Protein AF-A0A7V3C5S3-F1 (afdb_monomer_lite)

Secondary structure (DSSP, 8-state):
-HHHHHHHHHHHHHHHHHTTTSS-SSS--TTSSHHHHHHHHHHHHHHHHHHHHHHHHHHHHHHHHHHHHHHHHHHHHHHHHHHHHHHHHHHHHHHHHHHHHHHHHHHHHHHHHHHHHHHHHHHHHHHHHHHHHHHHHHHHHHHHHHHHHHHHHHHHHHHHHHHHHHHHH--HHHHHHHHHHHHHHHHHH--

Structure (mmCIF, N/CA/C/O backbone):
data_AF-A0A7V3C5S3-F1
#
_entry.id   AF-A0A7V3C5S3-F1
#
loop_
_atom_site.group_PDB
_atom_site.id
_atom_site.type_symbol
_atom_site.label_atom_id
_atom_site.label_alt_id
_atom_site.label_comp_id
_atom_site.label_asym_id
_atom_site.label_entity_id
_atom_site.label_seq_id
_atom_site.pdbx_PDB_ins_code
_atom_site.Cartn_x
_atom_site.Cartn_y
_atom_site.Cartn_z
_atom_site.occupancy
_atom_site.B_iso_or_equiv
_atom_site.auth_seq_id
_atom_site.auth_comp_id
_atom_site.auth_asym_id
_atom_site.auth_atom_id
_atom_site.pdbx_PDB_model_num
ATOM 1 N N . MET A 1 1 ? 48.463 -3.642 -44.116 1.00 45.19 1 MET A N 1
ATOM 2 C CA . MET A 1 1 ? 49.645 -3.862 -44.994 1.00 45.19 1 MET A CA 1
ATOM 3 C C . MET A 1 1 ? 49.715 -2.969 -46.246 1.00 45.19 1 MET A C 1
ATOM 5 O O . MET A 1 1 ? 50.773 -2.917 -46.854 1.00 45.19 1 MET A O 1
ATOM 9 N N . SER A 1 2 ? 48.671 -2.204 -46.611 1.00 53.38 2 SER A N 1
ATOM 10 C CA . SER A 1 2 ? 48.662 -1.343 -47.818 1.00 53.38 2 SER A CA 1
ATOM 11 C C . SER A 1 2 ? 49.633 -0.150 -47.787 1.00 53.38 2 SER A C 1
ATOM 13 O O . SER A 1 2 ? 50.055 0.318 -48.838 1.00 53.38 2 SER A O 1
ATOM 15 N N . GLY A 1 3 ? 50.001 0.344 -46.598 1.00 48.78 3 GLY A N 1
ATOM 16 C CA . GLY A 1 3 ? 50.837 1.543 -46.462 1.00 48.78 3 GLY A CA 1
ATOM 17 C C . GLY A 1 3 ? 52.320 1.330 -46.775 1.00 48.78 3 GLY A C 1
ATOM 18 O O . GLY A 1 3 ? 52.982 2.267 -47.201 1.00 48.78 3 GLY A O 1
ATOM 19 N N . ARG A 1 4 ? 52.849 0.107 -46.611 1.00 55.59 4 ARG A N 1
ATOM 20 C CA . ARG A 1 4 ? 54.273 -0.178 -46.871 1.00 55.59 4 ARG A CA 1
ATOM 21 C C . ARG A 1 4 ? 54.566 -0.299 -48.365 1.00 55.59 4 ARG A C 1
ATOM 23 O O . ARG A 1 4 ? 55.574 0.211 -48.820 1.00 55.59 4 ARG A O 1
ATOM 30 N N . VAL A 1 5 ? 53.646 -0.896 -49.127 1.00 57.19 5 VAL A N 1
ATOM 31 C CA . VAL A 1 5 ? 53.771 -1.039 -50.588 1.00 57.19 5 VAL A CA 1
ATOM 32 C C . VAL A 1 5 ? 53.529 0.298 -51.290 1.00 57.19 5 VAL A C 1
ATOM 34 O O . VAL A 1 5 ? 54.250 0.634 -52.219 1.00 57.19 5 VAL A O 1
ATOM 37 N N . ALA A 1 6 ? 52.577 1.102 -50.798 1.00 56.78 6 ALA A N 1
ATOM 38 C CA . ALA A 1 6 ? 52.359 2.458 -51.297 1.00 56.78 6 ALA A CA 1
ATOM 39 C C . ALA A 1 6 ? 53.556 3.373 -51.003 1.00 56.78 6 ALA A C 1
ATOM 41 O O . ALA A 1 6 ? 53.993 4.084 -51.896 1.00 56.78 6 ALA A O 1
ATOM 42 N N . ARG A 1 7 ? 54.138 3.311 -49.794 1.00 57.31 7 ARG A N 1
ATOM 43 C CA . ARG A 1 7 ? 55.362 4.059 -49.462 1.00 57.31 7 ARG A CA 1
ATOM 44 C C . ARG A 1 7 ? 56.579 3.577 -50.251 1.00 57.31 7 ARG A C 1
ATOM 46 O O . ARG A 1 7 ? 57.338 4.429 -50.676 1.00 57.31 7 ARG A O 1
ATOM 53 N N . ALA A 1 8 ? 56.715 2.272 -50.504 1.00 57.94 8 ALA A N 1
ATOM 54 C CA . ALA A 1 8 ? 57.795 1.707 -51.320 1.00 57.94 8 ALA A CA 1
ATOM 55 C C . ALA A 1 8 ? 57.686 2.088 -52.810 1.00 57.94 8 ALA A C 1
ATOM 57 O O . ALA A 1 8 ? 58.694 2.347 -53.460 1.00 57.94 8 ALA A O 1
ATOM 58 N N . LEU A 1 9 ? 56.463 2.163 -53.349 1.00 58.16 9 LEU A N 1
ATOM 59 C CA . LEU A 1 9 ? 56.211 2.628 -54.717 1.00 58.16 9 LEU A CA 1
ATOM 60 C C . LEU A 1 9 ? 56.374 4.143 -54.845 1.00 58.16 9 LEU A C 1
ATOM 62 O O . LEU A 1 9 ? 56.934 4.596 -55.834 1.00 58.16 9 LEU A O 1
ATOM 66 N N . LEU A 1 10 ? 55.950 4.921 -53.842 1.00 58.22 10 LEU A N 1
ATOM 67 C CA . LEU A 1 10 ? 56.169 6.369 -53.821 1.00 58.22 10 LEU A CA 1
ATOM 68 C C . LEU A 1 10 ? 57.659 6.699 -53.673 1.00 58.22 10 LEU A C 1
ATOM 70 O O . LEU A 1 10 ? 58.140 7.595 -54.350 1.00 58.22 10 LEU A O 1
ATOM 74 N N . SER A 1 11 ? 58.394 5.945 -52.844 1.00 59.09 11 SER A N 1
ATOM 75 C CA . SER A 1 11 ? 59.844 6.092 -52.697 1.00 59.09 11 SER A CA 1
ATOM 76 C C . SER A 1 11 ? 60.610 5.614 -53.930 1.00 59.09 11 SER A C 1
ATOM 78 O O . SER A 1 11 ? 61.630 6.198 -54.269 1.00 59.09 11 SER A O 1
ATOM 80 N N . GLY A 1 12 ? 60.124 4.577 -54.622 1.00 59.59 12 GLY A N 1
ATOM 81 C CA . GLY A 1 12 ? 60.680 4.138 -55.905 1.00 59.59 12 GLY A CA 1
ATOM 82 C C . GLY A 1 12 ? 60.435 5.159 -57.017 1.00 59.59 12 GLY A C 1
ATOM 83 O O . GLY A 1 12 ? 61.333 5.437 -57.804 1.00 59.59 12 GLY A O 1
ATOM 84 N N . LEU A 1 13 ? 59.252 5.780 -57.029 1.00 60.53 13 LEU A N 1
ATOM 85 C CA . LEU A 1 13 ? 58.880 6.852 -57.951 1.00 60.53 13 LEU A CA 1
ATOM 86 C C . LEU A 1 13 ? 59.713 8.125 -57.723 1.00 60.53 13 LEU A C 1
ATOM 88 O O . LEU A 1 13 ? 60.167 8.733 -58.689 1.00 60.53 13 LEU A O 1
ATOM 92 N N . THR A 1 14 ? 59.966 8.509 -56.466 1.00 58.28 14 THR A N 1
ATOM 93 C CA . THR A 1 14 ? 60.805 9.674 -56.138 1.00 58.28 14 THR A CA 1
ATOM 94 C C . THR A 1 14 ? 62.296 9.422 -56.364 1.00 58.28 14 THR A C 1
ATOM 96 O O . THR A 1 14 ? 62.979 10.329 -56.835 1.00 58.28 14 THR A O 1
ATOM 99 N N . LEU A 1 15 ? 62.811 8.208 -56.120 1.00 55.91 15 LEU A N 1
ATOM 100 C CA . LEU A 1 15 ? 64.196 7.861 -56.475 1.00 55.91 15 LEU A CA 1
ATOM 101 C C . LEU A 1 15 ? 64.420 7.876 -57.994 1.00 55.91 15 LEU A C 1
ATOM 103 O O . LEU A 1 15 ? 65.464 8.330 -58.453 1.00 55.91 15 LEU A O 1
ATOM 107 N N . PHE A 1 16 ? 63.437 7.427 -58.778 1.00 54.28 16 PHE A N 1
ATOM 108 C CA . PHE A 1 16 ? 63.556 7.380 -60.236 1.00 54.28 16 PHE A CA 1
ATOM 109 C C . PHE A 1 16 ? 63.439 8.770 -60.889 1.00 54.28 16 PHE A C 1
ATOM 111 O O . PHE A 1 16 ? 64.110 9.041 -61.880 1.00 54.28 16 PHE A O 1
ATOM 118 N N . PHE A 1 17 ? 62.651 9.682 -60.304 1.00 53.16 17 PHE A N 1
ATOM 119 C CA . PHE A 1 17 ? 62.572 11.081 -60.750 1.00 53.16 17 PHE A CA 1
ATOM 120 C C . PHE A 1 17 ? 63.821 11.897 -60.351 1.00 53.16 17 PHE A C 1
ATOM 122 O O . PHE A 1 17 ? 64.236 12.787 -61.087 1.00 53.16 17 PHE A O 1
ATOM 1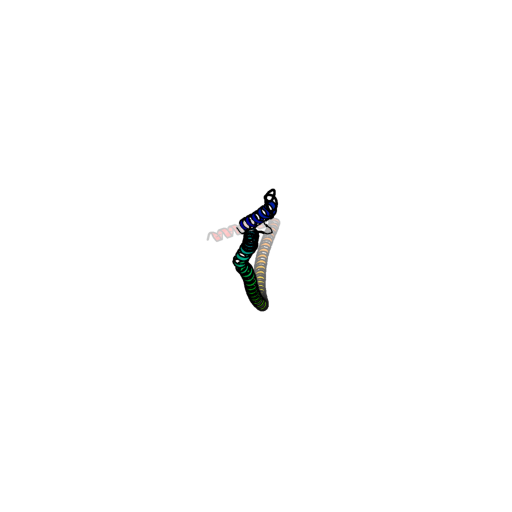29 N N . SER A 1 18 ? 64.462 11.563 -59.221 1.00 49.84 18 SER A N 1
ATOM 130 C CA . SER A 1 18 ? 65.701 12.199 -58.737 1.00 49.84 18 SER A CA 1
ATOM 131 C C . SER A 1 18 ? 66.975 11.722 -59.447 1.00 49.84 18 SER A C 1
ATOM 133 O O . SER A 1 18 ? 67.954 12.463 -59.467 1.00 49.84 18 SER A O 1
ATOM 135 N N . ALA A 1 19 ? 66.996 10.512 -60.013 1.00 47.19 19 ALA A N 1
ATOM 136 C CA . ALA A 1 19 ? 68.148 9.977 -60.751 1.00 47.19 19 ALA A CA 1
ATOM 137 C C . ALA A 1 19 ? 68.109 10.293 -62.266 1.00 47.19 19 ALA A C 1
ATOM 139 O O . ALA A 1 19 ? 68.946 9.813 -63.026 1.00 47.19 19 ALA A O 1
ATOM 140 N N . GLY A 1 20 ? 67.132 11.094 -62.707 1.00 55.94 20 GLY A N 1
ATOM 141 C CA . GLY A 1 20 ? 66.789 11.308 -64.113 1.00 55.94 20 GLY A CA 1
ATOM 142 C C . GLY A 1 20 ? 67.680 12.233 -64.957 1.00 55.94 20 GLY A C 1
ATOM 143 O O . GLY A 1 20 ? 67.520 12.171 -66.174 1.00 55.94 20 GLY A O 1
ATOM 144 N N . PRO A 1 21 ? 68.596 13.067 -64.414 1.00 52.34 21 PRO A N 1
ATOM 145 C CA . PRO A 1 21 ? 69.520 13.779 -65.304 1.00 52.34 21 PRO A CA 1
ATOM 146 C C . PRO A 1 21 ? 70.996 13.808 -64.863 1.00 52.34 21 PRO A C 1
ATOM 148 O O . PRO A 1 21 ? 71.703 14.732 -65.245 1.00 52.34 21 PRO A O 1
ATOM 151 N N . CYS A 1 22 ? 71.504 12.829 -64.102 1.00 44.28 22 CYS A N 1
ATOM 152 C CA . CYS A 1 22 ? 72.926 12.833 -63.688 1.00 44.28 22 CYS A CA 1
ATOM 153 C C . CYS A 1 22 ? 73.834 11.797 -64.378 1.00 44.28 22 CYS A C 1
ATOM 155 O O . CYS A 1 22 ? 75.013 11.727 -64.052 1.00 44.28 22 CYS A O 1
ATOM 157 N N . ALA A 1 23 ? 73.336 11.033 -65.355 1.00 48.78 23 ALA A N 1
ATOM 158 C CA . ALA A 1 23 ? 74.161 10.138 -66.184 1.00 48.78 23 ALA A CA 1
ATOM 159 C C . ALA A 1 23 ? 74.039 10.461 -67.685 1.00 48.78 23 ALA A C 1
ATOM 161 O O . ALA A 1 23 ? 73.960 9.571 -68.525 1.00 48.78 23 ALA A O 1
ATOM 162 N N . ALA A 1 24 ? 73.981 11.754 -68.007 1.00 48.03 24 ALA A N 1
ATOM 163 C CA . ALA A 1 24 ? 74.105 12.287 -69.363 1.00 48.03 24 ALA A CA 1
ATOM 164 C C . ALA A 1 24 ? 75.093 13.466 -69.358 1.00 48.03 24 ALA A C 1
ATOM 166 O O . ALA A 1 24 ? 74.808 14.552 -69.850 1.00 48.03 24 ALA A O 1
ATOM 167 N N . ALA A 1 25 ? 76.248 13.254 -68.730 1.00 43.66 25 ALA A N 1
ATOM 168 C CA . ALA A 1 25 ? 77.441 14.044 -68.971 1.00 43.66 25 ALA A CA 1
ATOM 169 C C . ALA A 1 25 ? 78.414 13.117 -69.710 1.00 43.66 25 ALA A C 1
ATOM 171 O O . ALA A 1 25 ? 78.810 12.092 -69.168 1.00 43.66 25 ALA A O 1
ATOM 172 N N . GLU A 1 26 ? 78.723 13.495 -70.951 1.00 38.47 26 GLU A N 1
ATOM 173 C CA . GLU A 1 26 ? 79.659 12.861 -71.893 1.00 38.47 26 GLU A CA 1
ATOM 174 C C . GLU A 1 26 ? 79.131 11.654 -72.696 1.00 38.47 26 GLU A C 1
ATOM 176 O O . GLU A 1 26 ? 79.210 10.500 -72.286 1.00 38.47 26 GLU A O 1
ATOM 181 N N . GLY A 1 27 ? 78.649 11.946 -73.915 1.00 39.28 27 GLY A N 1
ATOM 182 C CA . GLY A 1 27 ? 78.540 10.968 -75.004 1.00 39.28 27 GLY A CA 1
ATOM 183 C C . GLY A 1 27 ? 77.153 10.801 -75.629 1.00 39.28 27 GLY A C 1
ATOM 184 O O . GLY A 1 27 ? 76.552 9.745 -75.488 1.00 39.28 27 GLY A O 1
ATOM 185 N N . GLY A 1 28 ? 76.699 11.804 -76.391 1.00 39.53 28 GLY A N 1
ATOM 186 C CA . GLY A 1 28 ? 75.605 11.691 -77.365 1.00 39.53 28 GLY A CA 1
ATOM 187 C C . GLY A 1 28 ? 74.197 11.698 -76.769 1.00 39.53 28 GLY A C 1
ATOM 188 O O . GLY A 1 28 ? 73.842 10.844 -75.966 1.00 39.53 28 GLY A O 1
ATOM 189 N N . ASP A 1 29 ? 73.365 12.640 -77.209 1.00 46.31 29 ASP A N 1
ATOM 190 C CA . ASP A 1 29 ? 71.965 12.724 -76.805 1.00 46.31 29 ASP A CA 1
ATOM 191 C C . ASP A 1 29 ? 71.238 11.389 -77.075 1.00 46.31 29 ASP A C 1
ATOM 193 O O . ASP A 1 29 ? 70.984 11.050 -78.237 1.00 46.31 29 ASP A O 1
ATOM 197 N N . PRO A 1 30 ? 70.774 10.643 -76.051 1.00 53.91 30 PRO A N 1
ATOM 198 C CA . PRO A 1 30 ? 69.916 9.476 -76.267 1.00 53.91 30 PRO A CA 1
ATOM 199 C C . PRO A 1 30 ? 68.510 9.881 -76.758 1.00 53.91 30 PRO A C 1
ATOM 201 O O . PRO A 1 30 ? 67.601 9.057 -76.828 1.00 53.91 30 PRO A O 1
ATOM 204 N N . VAL A 1 31 ? 68.321 11.162 -77.093 1.00 52.44 31 VAL A N 1
ATOM 205 C CA . VAL A 1 31 ? 67.105 11.753 -77.654 1.00 52.44 31 VAL A CA 1
ATOM 206 C C . VAL A 1 31 ? 66.932 11.374 -79.131 1.00 52.44 31 VAL A C 1
ATOM 208 O O . VAL A 1 31 ? 65.805 11.364 -79.620 1.00 52.44 31 VAL A O 1
ATOM 211 N N . THR A 1 32 ? 68.013 11.012 -79.833 1.00 53.22 32 THR A N 1
ATOM 212 C CA . THR A 1 32 ? 67.987 10.735 -81.283 1.00 53.22 32 THR A CA 1
ATOM 213 C C . THR A 1 32 ? 68.213 9.263 -81.646 1.00 53.22 32 THR A C 1
ATOM 215 O O . THR A 1 32 ? 68.025 8.885 -82.802 1.00 53.22 32 THR A O 1
ATOM 218 N N . THR A 1 33 ? 68.567 8.403 -80.682 1.00 62.41 33 THR A N 1
ATOM 219 C CA . THR A 1 33 ? 68.827 6.976 -80.932 1.00 62.41 33 THR A CA 1
ATOM 220 C C . THR A 1 33 ? 67.571 6.109 -80.726 1.00 62.41 33 THR A C 1
ATOM 222 O O . THR A 1 33 ? 66.869 6.261 -79.720 1.00 62.41 33 THR A O 1
ATOM 225 N N . PRO A 1 34 ? 67.290 5.131 -81.616 1.00 67.56 34 PRO A N 1
ATOM 226 C CA . PRO A 1 34 ? 66.140 4.223 -81.486 1.00 67.56 34 PRO A CA 1
ATOM 227 C C . PRO A 1 34 ? 66.086 3.481 -80.140 1.00 67.56 34 PRO A C 1
ATOM 229 O O . PRO A 1 34 ? 65.010 3.201 -79.611 1.00 67.56 34 PRO A O 1
ATOM 232 N N . LEU A 1 35 ? 67.257 3.197 -79.560 1.00 70.75 35 LEU A N 1
ATOM 233 C CA . LEU A 1 35 ? 67.392 2.490 -78.289 1.00 70.75 35 LEU A CA 1
ATOM 234 C C . LEU A 1 35 ? 66.978 3.363 -77.086 1.00 70.75 35 LEU A C 1
ATOM 236 O O . LEU A 1 35 ? 66.337 2.863 -76.164 1.00 70.75 35 LEU A O 1
ATOM 240 N N . GLY A 1 36 ? 67.263 4.672 -77.111 1.00 74.44 36 GLY A N 1
ATOM 241 C CA . GLY A 1 36 ? 66.845 5.613 -76.062 1.00 74.44 36 GLY A CA 1
ATOM 242 C C . GLY A 1 36 ? 65.326 5.813 -76.012 1.00 74.44 36 GLY A C 1
ATOM 243 O O . GLY A 1 36 ? 64.728 5.850 -74.932 1.00 74.44 36 GLY A O 1
ATOM 244 N N . TRP A 1 37 ? 64.671 5.839 -77.177 1.00 72.81 37 TRP A N 1
ATOM 245 C CA . TRP A 1 37 ? 63.209 5.893 -77.268 1.00 72.81 37 TRP A CA 1
ATOM 246 C C . TRP A 1 37 ? 62.547 4.625 -76.703 1.00 72.81 37 TRP A C 1
ATOM 248 O O . TRP A 1 37 ? 61.569 4.722 -75.958 1.00 72.81 37 TRP A O 1
ATOM 258 N N . PHE A 1 38 ? 63.131 3.448 -76.961 1.00 80.06 38 PHE A N 1
ATOM 259 C CA . PHE A 1 38 ? 62.678 2.175 -76.393 1.00 80.06 38 PHE A CA 1
ATOM 260 C C . PHE A 1 38 ? 62.772 2.148 -74.861 1.00 80.06 38 PHE A C 1
ATOM 262 O O . PHE A 1 38 ? 61.792 1.812 -74.197 1.00 80.06 38 PHE A O 1
ATOM 269 N N . PHE A 1 39 ? 63.905 2.559 -74.279 1.00 79.06 39 PHE A N 1
ATOM 270 C CA . PHE A 1 39 ? 64.052 2.619 -72.820 1.00 79.06 39 PHE A CA 1
ATOM 271 C C . PHE A 1 39 ? 63.078 3.608 -72.171 1.00 79.06 39 PHE A C 1
ATOM 273 O O . PHE A 1 39 ? 62.531 3.314 -71.107 1.00 79.06 39 PHE A O 1
ATOM 280 N N . ARG A 1 40 ? 62.795 4.747 -72.817 1.00 78.62 40 ARG A N 1
ATOM 281 C CA . ARG A 1 40 ? 61.817 5.719 -72.307 1.00 78.62 40 ARG A CA 1
ATOM 282 C C . ARG A 1 40 ? 60.386 5.195 -72.374 1.00 78.62 40 ARG A C 1
ATOM 284 O O . ARG A 1 40 ? 59.636 5.362 -71.413 1.00 78.62 40 ARG A O 1
ATOM 291 N N . PHE A 1 41 ? 60.022 4.528 -73.467 1.00 83.06 41 PHE A N 1
ATOM 292 C CA . PHE A 1 41 ? 58.722 3.875 -73.595 1.00 83.06 41 PHE A C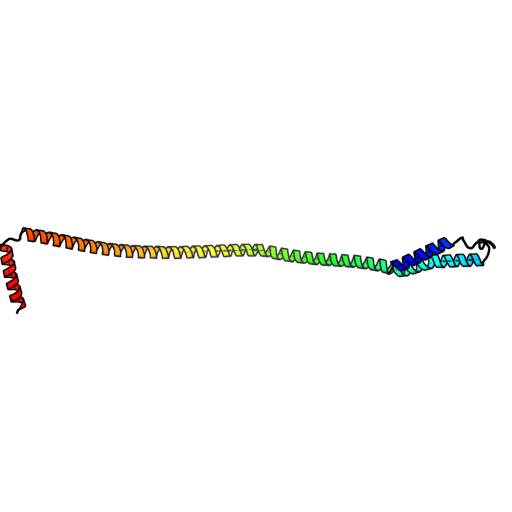A 1
ATOM 293 C C . PHE A 1 41 ? 58.561 2.759 -72.558 1.00 83.06 41 PHE A C 1
ATOM 295 O O . PHE A 1 41 ? 57.558 2.719 -71.849 1.00 83.06 41 PHE A O 1
ATOM 302 N N . LEU A 1 42 ? 59.577 1.909 -72.392 1.00 82.69 42 LEU A N 1
ATOM 303 C CA . LEU A 1 42 ? 59.577 0.846 -71.391 1.00 82.69 42 LEU A CA 1
ATOM 304 C C . LEU A 1 42 ? 59.445 1.409 -69.970 1.00 82.69 42 LEU A C 1
ATOM 306 O O . LEU A 1 42 ? 58.663 0.899 -69.169 1.00 82.69 42 LEU A O 1
ATOM 310 N N . ASN A 1 43 ? 60.155 2.498 -69.669 1.00 81.88 43 ASN A N 1
ATOM 311 C CA . ASN A 1 43 ? 60.048 3.169 -68.382 1.00 81.88 43 ASN A CA 1
ATOM 312 C C . ASN A 1 43 ? 58.645 3.736 -68.138 1.00 81.88 43 ASN A C 1
ATOM 314 O O . ASN A 1 43 ? 58.075 3.505 -67.076 1.00 81.88 43 ASN A O 1
ATOM 318 N N . PHE A 1 44 ? 58.056 4.402 -69.133 1.00 83.75 44 PHE A N 1
ATOM 319 C CA . PHE A 1 44 ? 56.691 4.919 -69.056 1.00 83.75 44 PHE A CA 1
ATOM 320 C C . PHE A 1 44 ? 55.660 3.799 -68.849 1.00 83.75 44 PHE A C 1
ATOM 322 O O . PHE A 1 44 ? 54.767 3.922 -68.010 1.00 83.75 44 PHE A O 1
ATOM 329 N N . VAL A 1 45 ? 55.815 2.672 -69.552 1.00 87.56 45 VAL A N 1
ATOM 330 C CA . VAL A 1 45 ? 54.953 1.493 -69.393 1.00 87.56 45 VAL A CA 1
ATOM 331 C C . VAL A 1 45 ? 55.063 0.909 -67.987 1.00 87.56 45 VAL A C 1
ATOM 333 O O . VAL A 1 45 ? 54.045 0.542 -67.410 1.00 87.56 45 VAL A O 1
ATOM 336 N N . ILE A 1 46 ? 56.256 0.859 -67.391 1.00 84.88 46 ILE A N 1
ATOM 337 C CA . ILE A 1 46 ? 56.429 0.398 -66.004 1.00 84.88 46 ILE A CA 1
ATOM 338 C C . ILE A 1 46 ? 55.813 1.405 -65.021 1.00 84.88 46 ILE A C 1
ATOM 340 O O . ILE A 1 46 ? 55.085 1.012 -64.105 1.00 84.88 46 ILE A O 1
ATOM 344 N N . LEU A 1 47 ? 56.051 2.700 -65.240 1.00 81.88 47 LEU A N 1
ATOM 345 C CA . LEU A 1 47 ? 55.570 3.792 -64.397 1.00 81.88 47 LEU A CA 1
ATOM 346 C C . LEU A 1 47 ? 54.044 3.846 -64.321 1.00 81.88 47 LEU A C 1
ATOM 348 O O . LEU A 1 47 ? 53.494 4.075 -63.249 1.00 81.88 47 LEU A O 1
ATOM 352 N N . VAL A 1 48 ? 53.364 3.639 -65.449 1.00 85.62 48 VAL A N 1
ATOM 353 C CA . VAL A 1 48 ? 51.898 3.661 -65.541 1.00 85.62 48 VAL A CA 1
ATOM 354 C C . VAL A 1 48 ? 51.311 2.274 -65.274 1.00 85.62 48 VAL A C 1
ATOM 356 O O . VAL A 1 48 ? 50.316 2.143 -64.564 1.00 85.62 48 VAL A O 1
ATOM 359 N N . GLY A 1 49 ? 51.940 1.217 -65.781 1.00 86.38 49 GLY A N 1
ATOM 360 C CA . GLY A 1 49 ? 51.437 -0.153 -65.700 1.00 86.38 49 GLY A CA 1
ATOM 361 C C . GLY A 1 49 ? 51.384 -0.695 -64.275 1.00 86.38 49 GLY A C 1
ATOM 362 O O . GLY A 1 49 ? 50.377 -1.286 -63.888 1.00 86.38 49 GLY A O 1
ATOM 363 N N . VAL A 1 50 ? 52.414 -0.453 -63.457 1.00 84.62 50 VAL A N 1
ATOM 364 C CA . VAL A 1 50 ? 52.451 -0.922 -62.060 1.00 84.62 50 VAL A CA 1
ATOM 365 C C . VAL A 1 50 ? 51.321 -0.322 -61.200 1.00 84.62 50 VAL A C 1
ATOM 367 O O . VAL A 1 50 ? 50.596 -1.098 -60.563 1.00 84.62 50 VAL A O 1
ATOM 370 N N . PRO A 1 51 ? 51.100 1.011 -61.156 1.00 82.50 51 PRO A N 1
ATOM 371 C CA . PRO A 1 51 ? 49.995 1.582 -60.393 1.00 82.50 51 PRO A CA 1
ATOM 372 C C . PRO A 1 51 ? 48.628 1.241 -60.991 1.00 82.50 51 PRO A C 1
ATOM 374 O O . PRO A 1 51 ? 47.720 0.952 -60.214 1.00 82.50 51 PRO A O 1
ATOM 377 N N . VAL A 1 52 ? 48.468 1.195 -62.322 1.00 86.06 52 VAL A N 1
ATOM 378 C CA . VAL A 1 52 ? 47.196 0.794 -62.959 1.00 86.06 52 VAL A CA 1
ATOM 379 C C . VAL A 1 52 ? 46.834 -0.647 -62.597 1.00 86.06 52 VAL A C 1
ATOM 381 O O . VAL A 1 52 ? 45.709 -0.903 -62.170 1.00 86.06 52 VAL A O 1
ATOM 384 N N . TYR A 1 53 ? 47.788 -1.578 -62.659 1.00 84.50 53 TYR A N 1
ATOM 385 C CA . TYR A 1 53 ? 47.571 -2.973 -62.272 1.00 84.50 53 TYR A CA 1
ATOM 386 C C . TYR A 1 53 ? 47.205 -3.116 -60.786 1.00 84.50 53 TYR A C 1
ATOM 388 O O . TYR A 1 53 ? 46.282 -3.853 -60.422 1.00 84.50 53 TYR A O 1
ATOM 396 N N . LEU A 1 54 ? 47.885 -2.376 -59.903 1.00 83.25 54 LEU A N 1
ATOM 397 C CA . LEU A 1 54 ? 47.586 -2.397 -58.472 1.00 83.25 54 LEU A CA 1
ATOM 398 C C . LEU A 1 54 ? 46.210 -1.784 -58.161 1.00 83.25 54 LEU A C 1
ATOM 400 O O . LEU A 1 54 ? 45.479 -2.335 -57.330 1.00 83.25 54 LEU A O 1
ATOM 404 N N . LEU A 1 55 ? 45.847 -0.684 -58.831 1.00 82.38 55 LEU A N 1
ATOM 405 C CA . LEU A 1 55 ? 44.534 -0.052 -58.714 1.00 82.38 55 LEU A CA 1
ATOM 406 C C . LEU A 1 55 ? 43.438 -0.982 -59.218 1.00 82.38 55 LEU A C 1
ATOM 408 O O . LEU A 1 55 ? 42.490 -1.220 -58.478 1.00 82.38 55 LEU A O 1
ATOM 412 N N . TRP A 1 56 ? 43.573 -1.581 -60.400 1.00 82.69 56 TRP A N 1
ATOM 413 C CA . TRP A 1 56 ? 42.586 -2.537 -60.910 1.00 82.69 56 TRP A CA 1
ATOM 414 C C . TRP A 1 56 ? 42.405 -3.741 -59.988 1.00 82.69 56 TRP A C 1
ATOM 416 O O . TRP A 1 56 ? 41.278 -4.189 -59.782 1.00 82.69 56 TRP A O 1
ATOM 426 N N . ARG A 1 57 ? 43.472 -4.213 -59.332 1.00 80.38 57 ARG A N 1
ATOM 427 C CA . ARG A 1 57 ? 43.367 -5.324 -58.376 1.00 80.38 57 ARG A CA 1
ATOM 428 C C . ARG A 1 57 ? 42.745 -4.934 -57.026 1.00 80.38 57 ARG A C 1
ATOM 430 O O . ARG A 1 57 ? 42.189 -5.794 -56.347 1.00 80.38 57 ARG A O 1
ATOM 437 N N . LYS A 1 58 ? 42.856 -3.675 -56.581 1.00 79.44 58 LYS A N 1
ATOM 438 C CA . LYS A 1 58 ? 42.412 -3.227 -55.237 1.00 79.44 58 LYS A CA 1
ATOM 439 C C . LYS A 1 58 ? 41.141 -2.373 -55.234 1.00 79.44 58 LYS A C 1
ATOM 441 O O . LYS A 1 58 ? 40.422 -2.387 -54.234 1.00 79.44 58 LYS A O 1
ATOM 446 N N . ALA A 1 59 ? 40.842 -1.676 -56.325 1.00 78.38 59 ALA A N 1
ATOM 447 C CA . ALA A 1 59 ? 39.657 -0.840 -56.487 1.00 78.38 59 ALA A CA 1
ATOM 448 C C . ALA A 1 59 ? 38.338 -1.602 -56.259 1.00 78.38 59 ALA A C 1
ATOM 450 O O . ALA A 1 59 ? 37.555 -1.152 -55.417 1.00 78.38 59 ALA A O 1
ATOM 451 N N . PRO A 1 60 ? 38.078 -2.770 -56.889 1.00 83.12 60 PRO A N 1
ATOM 452 C CA . PRO A 1 60 ? 36.799 -3.458 -56.709 1.00 83.12 60 PRO A CA 1
ATOM 453 C C . PRO A 1 60 ? 36.578 -3.908 -55.259 1.00 83.12 60 PRO A C 1
ATOM 455 O O . PRO A 1 60 ? 35.471 -3.781 -54.738 1.00 83.12 60 PRO A O 1
ATOM 458 N N . ALA A 1 61 ? 37.635 -4.341 -54.564 1.00 82.94 61 ALA A N 1
ATOM 459 C CA . ALA A 1 61 ? 37.553 -4.759 -53.165 1.00 82.94 61 ALA A CA 1
ATOM 460 C C . ALA A 1 61 ? 37.205 -3.597 -52.214 1.00 82.94 61 ALA A C 1
ATOM 462 O O . ALA A 1 61 ? 36.448 -3.783 -51.261 1.00 82.94 61 ALA A O 1
ATOM 463 N N . PHE A 1 62 ? 37.719 -2.388 -52.467 1.00 81.38 62 PHE A N 1
ATOM 464 C CA . PHE A 1 62 ? 37.424 -1.214 -51.639 1.00 81.38 62 PHE A CA 1
ATOM 465 C C . PHE A 1 62 ? 35.968 -0.750 -51.791 1.00 81.38 62 PHE A C 1
ATOM 467 O O . PHE A 1 62 ? 35.284 -0.526 -50.788 1.00 81.38 62 PHE A O 1
ATOM 474 N N . PHE A 1 63 ? 35.466 -0.669 -53.028 1.00 83.19 63 PHE A N 1
ATOM 475 C CA . PHE A 1 63 ? 34.071 -0.303 -53.291 1.00 83.19 63 PHE A CA 1
ATOM 476 C C . PHE A 1 63 ? 33.088 -1.391 -52.850 1.00 83.19 63 PHE A C 1
ATOM 478 O O . PHE A 1 63 ? 32.028 -1.070 -52.316 1.00 83.19 63 PHE A O 1
ATOM 485 N N . ALA A 1 64 ? 33.428 -2.675 -53.010 1.00 85.50 64 ALA A N 1
ATOM 486 C CA . ALA A 1 64 ? 32.631 -3.773 -52.465 1.00 85.50 64 ALA A CA 1
ATOM 487 C C . ALA A 1 64 ? 32.532 -3.676 -50.937 1.00 85.50 64 ALA A C 1
ATOM 489 O O . ALA A 1 64 ? 31.429 -3.677 -50.401 1.00 85.50 64 ALA A O 1
ATOM 490 N N . ARG A 1 65 ? 33.656 -3.482 -50.233 1.00 86.38 65 ARG A N 1
ATOM 491 C CA . ARG A 1 65 ? 33.660 -3.354 -48.768 1.00 86.38 65 ARG A CA 1
ATOM 492 C C . ARG A 1 65 ? 32.806 -2.183 -48.280 1.00 86.38 65 ARG A C 1
ATOM 494 O O . ARG A 1 65 ? 32.049 -2.354 -47.334 1.00 86.38 65 ARG A O 1
ATOM 501 N N . ARG A 1 66 ? 32.883 -1.014 -48.929 1.00 86.25 66 ARG A N 1
ATOM 502 C CA . ARG A 1 66 ? 32.031 0.138 -48.578 1.00 86.25 66 ARG A CA 1
ATOM 503 C C . ARG A 1 66 ? 30.548 -0.140 -48.808 1.00 86.25 66 ARG A C 1
ATOM 505 O O . ARG A 1 66 ? 29.748 0.172 -47.934 1.00 86.25 66 ARG A O 1
ATOM 512 N N . ARG A 1 67 ? 30.189 -0.764 -49.935 1.00 85.31 67 ARG A N 1
ATOM 513 C CA . ARG A 1 67 ? 28.802 -1.176 -50.201 1.00 85.31 67 ARG A CA 1
ATOM 514 C C . ARG A 1 67 ? 28.295 -2.155 -49.144 1.00 85.31 67 ARG A C 1
ATOM 516 O O . ARG A 1 67 ? 27.214 -1.942 -48.617 1.00 85.31 67 ARG A O 1
ATOM 523 N N . HIS A 1 68 ? 29.090 -3.160 -48.774 1.00 90.31 68 HIS A N 1
ATOM 524 C CA . HIS A 1 68 ? 28.722 -4.103 -47.715 1.00 90.31 68 HIS A CA 1
ATOM 525 C C . HIS A 1 68 ? 28.521 -3.423 -46.361 1.00 90.31 68 HIS A C 1
ATOM 527 O O . HIS A 1 68 ? 27.559 -3.746 -45.681 1.00 90.31 68 HIS A O 1
ATOM 533 N N . VAL A 1 69 ? 29.374 -2.466 -45.982 1.00 92.25 69 VAL A N 1
ATOM 534 C CA . VAL A 1 69 ? 29.210 -1.722 -44.720 1.00 92.25 69 VAL A CA 1
ATOM 535 C C . VAL A 1 69 ? 27.920 -0.901 -44.721 1.00 92.25 69 VAL A C 1
ATOM 537 O O . VAL A 1 69 ? 27.197 -0.918 -43.733 1.00 92.25 69 VAL A O 1
ATOM 540 N N . ILE A 1 70 ? 27.602 -0.218 -45.825 1.00 91.31 70 ILE A N 1
ATOM 541 C CA . ILE A 1 70 ? 26.369 0.577 -45.933 1.00 91.31 70 ILE A CA 1
ATOM 542 C C . ILE A 1 70 ? 25.134 -0.329 -45.900 1.00 91.31 70 ILE A C 1
ATOM 544 O O . ILE A 1 70 ? 24.188 -0.038 -45.176 1.00 91.31 70 ILE A O 1
ATOM 548 N N . LEU A 1 71 ? 25.147 -1.438 -46.645 1.00 92.50 71 LEU A N 1
ATOM 549 C CA . LEU A 1 71 ? 24.046 -2.404 -46.646 1.00 92.50 71 LEU A CA 1
ATOM 550 C C . LEU A 1 71 ? 23.864 -3.056 -45.271 1.00 92.50 71 LEU A C 1
ATOM 552 O O . LEU A 1 71 ? 22.733 -3.181 -44.812 1.00 92.50 71 LEU A O 1
ATOM 556 N N . ALA A 1 72 ? 24.959 -3.408 -44.593 1.00 93.50 72 ALA A N 1
ATOM 557 C CA . ALA A 1 72 ? 24.918 -3.933 -43.233 1.00 93.50 72 ALA A CA 1
ATOM 558 C C . ALA A 1 72 ? 24.311 -2.907 -42.264 1.00 93.50 72 ALA A C 1
ATOM 560 O O . ALA A 1 72 ? 23.356 -3.234 -41.568 1.00 93.50 72 ALA A O 1
ATOM 561 N N . ALA A 1 73 ? 24.771 -1.652 -42.296 1.00 91.19 73 ALA A N 1
ATOM 562 C CA . ALA A 1 73 ? 24.227 -0.583 -41.460 1.00 91.19 73 ALA A CA 1
ATOM 563 C C . ALA A 1 73 ? 22.738 -0.307 -41.741 1.00 91.19 73 ALA A C 1
ATOM 565 O O . ALA A 1 73 ? 21.971 -0.077 -40.811 1.00 91.19 73 ALA A O 1
ATOM 566 N N . MET A 1 74 ? 22.306 -0.368 -43.006 1.00 92.75 74 MET A N 1
ATOM 567 C CA . MET A 1 74 ? 20.890 -0.252 -43.378 1.00 92.75 74 MET A CA 1
ATOM 568 C C . MET A 1 74 ? 20.061 -1.428 -42.848 1.00 92.75 74 MET A C 1
ATOM 570 O O . MET A 1 74 ? 18.985 -1.205 -42.299 1.00 92.75 74 MET A O 1
ATOM 574 N N . SER A 1 75 ? 20.562 -2.663 -42.963 1.00 94.81 75 SER A N 1
ATOM 575 C CA . SER A 1 75 ? 19.873 -3.847 -42.429 1.00 94.81 75 SER A CA 1
ATOM 576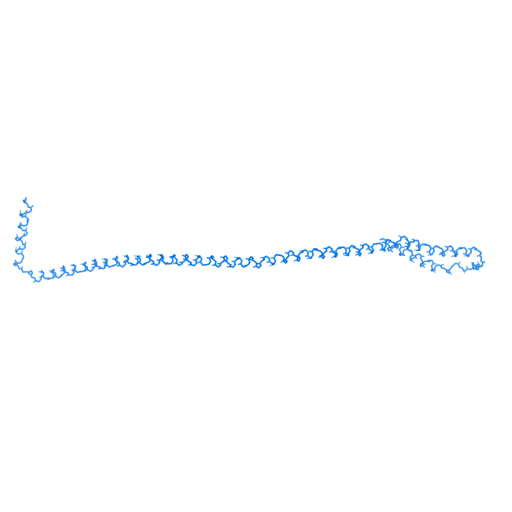 C C . SER A 1 75 ? 19.781 -3.831 -40.903 1.00 94.81 75 SER A C 1
ATOM 578 O O . SER A 1 75 ? 18.739 -4.152 -40.342 1.00 94.81 75 SER A O 1
ATOM 580 N N . GLU A 1 76 ? 20.841 -3.388 -40.227 1.00 94.50 76 GLU A N 1
ATOM 581 C CA . GLU A 1 76 ? 20.885 -3.270 -38.773 1.00 94.50 76 GLU A CA 1
ATOM 582 C C . GLU A 1 76 ? 19.942 -2.167 -38.284 1.00 94.50 76 GLU A C 1
ATOM 584 O O . GLU A 1 76 ? 19.173 -2.391 -37.354 1.00 94.50 76 GLU A O 1
ATOM 589 N N . ALA A 1 77 ? 19.914 -1.016 -38.962 1.00 92.88 77 ALA A N 1
ATOM 590 C CA . ALA A 1 77 ? 18.955 0.046 -38.678 1.00 92.88 77 ALA A CA 1
ATOM 591 C C . ALA A 1 77 ? 17.501 -0.405 -38.901 1.00 92.88 77 ALA A C 1
ATOM 593 O O . ALA A 1 77 ? 16.630 -0.034 -38.118 1.00 92.88 77 ALA A O 1
ATOM 594 N N . GLY A 1 78 ? 17.235 -1.206 -39.940 1.00 95.00 78 GLY A N 1
ATOM 595 C CA . GLY A 1 78 ? 15.920 -1.810 -40.177 1.00 95.00 78 GLY A CA 1
ATOM 596 C C . GLY A 1 78 ? 15.504 -2.734 -39.035 1.00 95.00 78 GLY A C 1
ATOM 597 O O . GLY A 1 78 ? 14.445 -2.543 -38.445 1.00 95.00 78 GLY A O 1
ATOM 598 N N . ARG A 1 79 ? 16.389 -3.656 -38.642 1.00 95.75 79 ARG A N 1
ATOM 599 C CA . ARG A 1 79 ? 16.133 -4.580 -37.531 1.00 95.75 79 ARG A CA 1
ATOM 600 C C . ARG A 1 79 ? 15.910 -3.846 -36.206 1.00 95.75 79 ARG A C 1
ATOM 602 O O . ARG A 1 79 ? 14.982 -4.168 -35.479 1.00 95.75 79 ARG A O 1
ATOM 609 N N . LEU A 1 80 ? 16.715 -2.825 -35.907 1.00 94.56 80 LEU A N 1
ATOM 610 C CA . LEU A 1 80 ? 16.550 -2.009 -34.698 1.00 94.56 80 LEU A CA 1
ATOM 611 C C . LEU A 1 80 ? 15.220 -1.249 -34.684 1.00 94.56 80 LEU A C 1
ATOM 613 O O . LEU A 1 80 ? 14.620 -1.100 -33.622 1.00 94.56 80 LEU A O 1
ATOM 617 N N . LYS A 1 81 ? 14.750 -0.776 -35.844 1.00 95.88 81 LYS A N 1
ATOM 618 C CA . LYS A 1 81 ? 13.425 -0.157 -35.963 1.00 95.88 81 LYS A CA 1
ATOM 619 C C . LYS A 1 81 ? 12.315 -1.165 -35.702 1.00 95.88 81 LYS A C 1
ATOM 621 O O . LYS A 1 81 ? 11.447 -0.877 -34.892 1.00 95.88 81 LYS A O 1
ATOM 626 N N . GLU A 1 82 ? 12.372 -2.342 -36.320 1.00 96.81 82 GLU A N 1
ATOM 627 C CA . GLU A 1 82 ? 11.382 -3.400 -36.090 1.00 96.81 82 GLU A CA 1
ATOM 628 C C . GLU A 1 82 ? 11.346 -3.836 -34.618 1.00 96.81 82 GLU A C 1
ATOM 630 O O . GLU A 1 82 ? 10.269 -3.942 -34.037 1.00 96.81 82 GLU A O 1
ATOM 635 N N . GLU A 1 83 ? 12.509 -4.014 -33.984 1.00 95.75 83 GLU A N 1
ATOM 636 C CA . GLU A 1 83 ? 12.611 -4.322 -32.552 1.00 95.75 83 GLU A CA 1
ATOM 637 C C . GLU A 1 83 ? 12.033 -3.195 -31.679 1.00 95.75 83 GLU A C 1
ATOM 639 O O . GLU A 1 83 ? 11.339 -3.464 -30.697 1.00 95.75 83 GLU A O 1
ATOM 644 N N . ALA A 1 84 ? 12.293 -1.929 -32.019 1.00 94.69 84 ALA A N 1
ATOM 645 C CA . ALA A 1 84 ? 11.742 -0.785 -31.296 1.00 94.69 84 ALA A CA 1
ATOM 646 C C . ALA A 1 84 ? 10.218 -0.686 -31.456 1.00 94.69 84 ALA A C 1
ATOM 648 O O . ALA A 1 84 ? 9.520 -0.446 -30.475 1.00 94.69 84 ALA A O 1
ATOM 649 N N . GLU A 1 85 ? 9.697 -0.916 -32.661 1.00 96.25 85 GLU A N 1
ATOM 650 C CA . GLU A 1 85 ? 8.259 -0.940 -32.931 1.00 96.25 85 GLU A CA 1
ATOM 651 C C . GLU A 1 85 ? 7.559 -2.100 -32.221 1.00 96.25 85 GLU A C 1
ATOM 653 O O . GLU A 1 85 ? 6.465 -1.917 -31.695 1.00 96.25 85 GLU A O 1
ATOM 658 N N . GLN A 1 86 ? 8.173 -3.286 -32.169 1.00 96.81 86 GLN A N 1
ATOM 659 C CA . GLN A 1 86 ? 7.647 -4.411 -31.392 1.00 96.81 86 GLN A CA 1
ATOM 660 C C . GLN A 1 86 ? 7.578 -4.065 -29.904 1.00 96.81 86 GLN A C 1
ATOM 662 O O . GLN A 1 86 ? 6.524 -4.204 -29.297 1.00 96.81 86 GLN A O 1
ATOM 667 N N . ARG A 1 87 ? 8.658 -3.519 -29.332 1.00 94.50 87 ARG A N 1
ATOM 668 C CA . ARG A 1 87 ? 8.667 -3.092 -27.924 1.00 94.50 87 ARG A CA 1
ATOM 669 C C . ARG 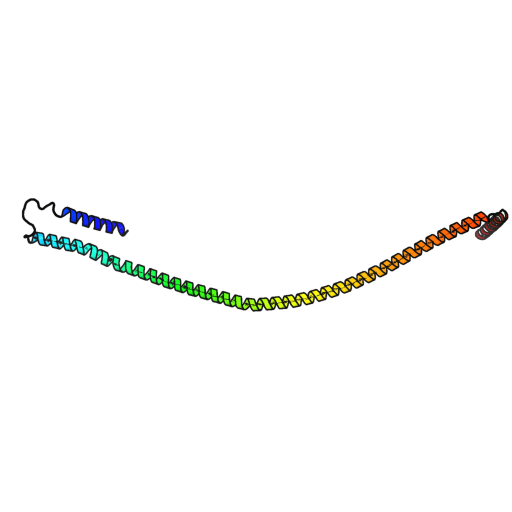A 1 87 ? 7.652 -1.993 -27.632 1.00 94.50 87 ARG A C 1
ATOM 671 O O . ARG A 1 87 ? 7.096 -1.975 -26.538 1.00 94.50 87 ARG A O 1
ATOM 678 N N . LEU A 1 88 ? 7.436 -1.077 -28.577 1.00 95.50 88 LEU A N 1
ATOM 679 C CA . LEU A 1 88 ? 6.426 -0.033 -28.447 1.00 95.50 88 LEU A CA 1
ATOM 680 C C . LEU A 1 88 ? 5.025 -0.646 -28.410 1.00 95.50 88 LEU A C 1
ATOM 682 O O . LEU A 1 88 ? 4.284 -0.354 -27.480 1.00 95.50 88 LEU A O 1
ATOM 686 N N . ARG A 1 89 ? 4.706 -1.551 -29.345 1.00 95.88 89 ARG A N 1
ATOM 687 C CA . ARG A 1 89 ? 3.423 -2.271 -29.368 1.00 95.88 89 ARG A CA 1
ATOM 688 C C . ARG A 1 89 ? 3.193 -3.060 -28.077 1.00 95.88 89 ARG A C 1
ATOM 690 O O . ARG A 1 89 ? 2.159 -2.886 -27.443 1.00 95.88 89 ARG A O 1
ATOM 697 N N . ASP A 1 90 ? 4.185 -3.823 -27.620 1.00 94.56 90 ASP A N 1
ATOM 698 C CA . ASP A 1 90 ? 4.095 -4.577 -26.362 1.00 94.56 90 ASP A CA 1
ATOM 699 C C . ASP A 1 90 ? 3.871 -3.659 -25.147 1.00 94.56 90 ASP A C 1
ATOM 701 O O . ASP A 1 90 ? 3.185 -4.023 -24.190 1.00 94.56 90 ASP A O 1
ATOM 705 N N . ALA A 1 91 ? 4.491 -2.475 -25.139 1.00 94.06 91 ALA A N 1
ATOM 706 C CA . ALA A 1 91 ? 4.308 -1.494 -24.077 1.00 94.06 91 ALA A CA 1
ATOM 707 C C . ALA A 1 91 ? 2.916 -0.851 -24.138 1.00 94.06 91 ALA A C 1
ATOM 709 O O . ALA A 1 91 ? 2.278 -0.710 -23.099 1.00 94.06 91 ALA A O 1
ATOM 710 N N . GLU A 1 92 ? 2.432 -0.498 -25.327 1.00 93.44 92 GLU A N 1
ATOM 711 C CA . GLU A 1 92 ? 1.091 0.051 -25.545 1.00 93.44 92 GLU A CA 1
ATOM 712 C C . GLU A 1 92 ? -0.002 -0.946 -25.143 1.00 93.44 92 GLU A C 1
ATOM 714 O O . GLU A 1 92 ? -0.938 -0.564 -24.444 1.00 93.44 92 GLU A O 1
ATOM 719 N N . GLU A 1 93 ? 0.144 -2.227 -25.487 1.00 93.44 93 GLU A N 1
ATOM 720 C CA . GLU A 1 93 ? -0.781 -3.288 -25.069 1.00 93.44 93 GLU A CA 1
ATOM 721 C C . GLU A 1 93 ? -0.822 -3.442 -23.545 1.00 93.44 93 GLU A C 1
ATOM 723 O O . GLU A 1 93 ? -1.899 -3.494 -22.946 1.00 93.44 93 GLU A O 1
ATOM 728 N N . LYS A 1 94 ? 0.347 -3.440 -22.890 1.00 91.81 94 LYS A N 1
ATOM 729 C CA . LYS A 1 94 ? 0.427 -3.470 -21.422 1.00 91.81 94 LYS A CA 1
ATOM 730 C C . LYS A 1 94 ? -0.221 -2.236 -20.802 1.00 91.81 94 LYS A C 1
ATOM 732 O O . LYS A 1 94 ? -0.986 -2.368 -19.854 1.00 91.81 94 LYS A O 1
ATOM 737 N N . LEU A 1 95 ? 0.047 -1.045 -21.336 1.00 92.62 95 LEU A N 1
ATOM 738 C CA . LEU A 1 95 ? -0.550 0.203 -20.851 1.00 92.62 95 LEU A CA 1
ATOM 739 C C . LEU A 1 95 ? -2.074 0.212 -21.017 1.00 92.62 95 LEU A C 1
ATOM 741 O O . LEU A 1 95 ? -2.778 0.668 -20.117 1.00 92.62 95 LEU A O 1
ATOM 745 N N . ALA A 1 96 ? -2.587 -0.323 -22.127 1.00 90.81 96 ALA A N 1
ATOM 746 C CA . ALA A 1 96 ? -4.020 -0.471 -22.347 1.00 90.81 96 ALA A CA 1
ATOM 747 C C . ALA A 1 96 ? -4.655 -1.437 -21.329 1.00 90.81 96 ALA A C 1
ATOM 749 O O . ALA A 1 96 ? -5.725 -1.144 -20.793 1.00 90.81 96 ALA A O 1
ATOM 750 N N . GLY A 1 97 ? -3.976 -2.544 -21.007 1.00 90.75 97 GLY A N 1
ATOM 751 C CA . GLY A 1 97 ? -4.410 -3.492 -19.974 1.00 90.75 97 GLY A CA 1
ATOM 752 C C . GLY A 1 97 ? -4.422 -2.894 -18.563 1.00 90.75 97 GLY A C 1
ATOM 753 O O . GLY A 1 97 ? -5.371 -3.110 -17.807 1.00 90.75 97 GLY A O 1
ATOM 754 N N . LEU A 1 98 ? -3.428 -2.064 -18.228 1.00 93.94 98 LEU A N 1
ATOM 755 C CA . LEU A 1 98 ? -3.305 -1.456 -16.899 1.00 93.94 98 LEU A CA 1
ATOM 756 C C . LEU A 1 98 ? -4.501 -0.579 -16.519 1.00 93.94 98 LEU A C 1
ATOM 758 O O . LEU A 1 98 ? -4.877 -0.551 -15.351 1.00 93.94 98 LEU A O 1
ATOM 762 N N . ALA A 1 99 ? -5.123 0.129 -17.466 1.00 89.31 99 ALA A N 1
ATOM 763 C CA . ALA A 1 99 ? -6.304 0.939 -17.159 1.00 89.31 99 ALA A CA 1
ATOM 764 C C . ALA A 1 99 ? -7.470 0.075 -16.642 1.00 89.31 99 ALA A C 1
ATOM 766 O O . ALA A 1 99 ? -8.115 0.431 -15.655 1.00 89.31 99 ALA A O 1
ATOM 767 N N . ALA A 1 100 ? -7.702 -1.084 -17.266 1.00 93.00 100 ALA A N 1
ATOM 768 C CA . ALA A 1 100 ? -8.727 -2.031 -16.836 1.00 93.00 100 ALA A CA 1
ATOM 769 C C . ALA A 1 100 ? -8.361 -2.705 -15.504 1.00 93.00 100 ALA A C 1
ATOM 771 O O . ALA A 1 100 ? -9.217 -2.840 -14.631 1.00 93.00 100 ALA A O 1
ATOM 772 N N . GLU A 1 101 ? -7.090 -3.076 -15.312 1.00 93.88 101 GLU A N 1
ATOM 773 C CA . GLU A 1 101 ? -6.609 -3.634 -14.042 1.00 93.88 101 GLU A CA 1
ATOM 774 C C . GLU A 1 101 ? -6.754 -2.642 -12.884 1.00 93.88 101 GLU A C 1
ATOM 776 O O . GLU A 1 101 ? -7.174 -3.030 -11.795 1.00 93.88 101 GLU A O 1
ATOM 781 N N . VAL A 1 102 ? -6.458 -1.358 -13.109 1.00 95.31 102 VAL A N 1
ATOM 782 C CA . VAL A 1 102 ? -6.612 -0.300 -12.101 1.00 95.31 102 VAL A CA 1
ATOM 783 C C . VAL A 1 102 ? -8.074 -0.125 -11.703 1.00 95.31 102 VAL A C 1
ATOM 785 O O . VAL A 1 102 ? -8.361 -0.005 -10.512 1.00 95.31 102 VAL A O 1
ATOM 788 N N . GLU A 1 103 ? -9.002 -0.128 -12.659 1.00 94.94 103 GLU A N 1
ATOM 789 C CA . GLU A 1 103 ? -10.429 -0.045 -12.333 1.00 94.94 103 GLU A CA 1
ATOM 790 C C . GLU A 1 103 ? -10.911 -1.298 -11.594 1.00 94.94 103 GLU A C 1
ATOM 792 O O . GLU A 1 103 ? -11.575 -1.178 -10.565 1.00 94.94 103 GLU A O 1
ATOM 797 N N . HIS A 1 104 ? -10.478 -2.492 -12.007 1.00 96.56 104 HIS A N 1
ATOM 798 C CA . HIS A 1 104 ? -10.787 -3.727 -11.284 1.00 96.56 104 HIS A CA 1
ATOM 799 C C . HIS A 1 104 ? -10.237 -3.713 -9.846 1.00 96.56 104 HIS A C 1
ATOM 801 O O . HIS A 1 104 ? -10.942 -4.074 -8.903 1.00 96.56 104 HIS A O 1
ATOM 807 N N . LEU A 1 105 ? -9.000 -3.246 -9.648 1.00 96.88 105 LEU A N 1
ATOM 808 C CA . LEU A 1 105 ? -8.391 -3.066 -8.326 1.00 96.88 105 LEU A CA 1
ATOM 809 C C . LEU A 1 105 ? -9.166 -2.058 -7.475 1.00 96.88 105 LEU A C 1
ATOM 811 O O . LEU A 1 105 ? -9.377 -2.295 -6.287 1.00 96.88 105 LEU A O 1
ATOM 815 N N . ARG A 1 106 ? -9.616 -0.946 -8.063 1.00 96.88 106 ARG A N 1
ATOM 816 C CA . ARG A 1 106 ? -10.434 0.054 -7.362 1.00 96.88 106 ARG A CA 1
ATOM 817 C C . ARG A 1 106 ? -11.781 -0.512 -6.938 1.00 96.88 106 ARG A C 1
ATOM 819 O O . ARG A 1 106 ? -12.210 -0.257 -5.815 1.00 96.88 106 ARG A O 1
ATOM 826 N N . GLU A 1 107 ? -12.447 -1.262 -7.808 1.00 97.25 107 GLU A N 1
ATOM 827 C CA . GLU A 1 107 ? -13.716 -1.909 -7.480 1.00 97.25 107 GLU A CA 1
ATOM 828 C C . GLU A 1 107 ? -13.551 -2.965 -6.385 1.00 97.25 107 GLU A C 1
ATOM 830 O O . GLU A 1 107 ? -14.327 -2.971 -5.428 1.00 97.25 107 GLU A O 1
ATOM 835 N N . ALA A 1 108 ? -12.525 -3.813 -6.485 1.00 97.06 108 ALA A N 1
ATOM 836 C CA . ALA A 1 108 ? -12.203 -4.801 -5.460 1.00 97.06 108 ALA A CA 1
ATOM 837 C C . ALA A 1 108 ? -11.915 -4.127 -4.110 1.00 97.06 108 ALA A C 1
ATOM 839 O O . ALA A 1 108 ? -12.547 -4.467 -3.113 1.00 97.06 108 ALA A O 1
ATOM 840 N N . ALA A 1 109 ? -11.065 -3.096 -4.095 1.00 96.50 109 ALA A N 1
ATOM 841 C CA . ALA A 1 109 ? -10.736 -2.348 -2.885 1.00 96.50 109 ALA A CA 1
ATOM 842 C C . ALA A 1 109 ? -11.966 -1.677 -2.253 1.00 96.50 109 ALA A C 1
ATOM 844 O O . ALA A 1 109 ? -12.094 -1.660 -1.031 1.00 96.50 109 ALA A O 1
ATOM 845 N N . ARG A 1 110 ? -12.897 -1.143 -3.058 1.00 97.31 110 ARG A N 1
ATOM 846 C CA . ARG A 1 110 ? -14.160 -0.580 -2.547 1.00 97.31 110 ARG A CA 1
ATOM 847 C C . ARG A 1 110 ? -15.030 -1.650 -1.894 1.00 97.31 110 ARG A C 1
ATOM 849 O O . ARG A 1 110 ? -15.496 -1.440 -0.779 1.00 97.31 110 ARG A O 1
ATOM 856 N N . ARG A 1 111 ? -15.209 -2.801 -2.549 1.00 97.25 111 ARG A N 1
ATOM 857 C CA . ARG A 1 111 ? -16.001 -3.916 -2.001 1.00 97.25 111 ARG A CA 1
ATOM 858 C C . ARG A 1 111 ? -15.396 -4.463 -0.711 1.00 97.25 111 ARG A C 1
ATOM 860 O O . ARG A 1 111 ? -16.123 -4.706 0.247 1.00 97.25 111 ARG A O 1
ATOM 867 N N . GLU A 1 112 ? -14.077 -4.627 -0.671 1.00 96.94 112 GLU A N 1
ATOM 868 C CA . GLU A 1 112 ? -13.362 -5.063 0.531 1.00 96.94 112 GLU A CA 1
ATOM 869 C C . GLU A 1 112 ? -13.475 -4.035 1.661 1.00 96.94 112 GLU A C 1
ATOM 871 O O . GLU A 1 112 ? -13.746 -4.409 2.800 1.00 96.94 112 GLU A O 1
ATOM 876 N N . ALA A 1 113 ? -13.346 -2.741 1.354 1.00 97.00 113 ALA A N 1
ATOM 877 C CA . ALA A 1 113 ? -13.510 -1.677 2.339 1.00 97.00 113 ALA A CA 1
ATOM 878 C C . ALA A 1 113 ? -14.930 -1.641 2.925 1.00 97.00 113 ALA A C 1
ATOM 880 O O . ALA A 1 113 ? -15.088 -1.498 4.136 1.00 97.00 113 ALA A O 1
ATOM 881 N N . GLU A 1 114 ? -15.963 -1.802 2.095 1.00 97.44 114 GLU A N 1
ATOM 882 C CA . GLU A 1 114 ? -17.356 -1.878 2.550 1.00 97.44 114 GLU A CA 1
ATOM 883 C C . GLU A 1 114 ? -17.604 -3.115 3.423 1.00 97.44 114 GLU A C 1
ATOM 885 O O . GLU A 1 114 ? -18.239 -3.013 4.478 1.00 97.44 114 GLU A O 1
ATOM 890 N N . ALA A 1 115 ? -17.067 -4.273 3.027 1.00 97.56 115 ALA A N 1
ATOM 891 C CA . ALA A 1 115 ? -17.181 -5.509 3.792 1.00 97.56 115 ALA A CA 1
ATOM 892 C C . ALA A 1 115 ? -16.475 -5.409 5.154 1.00 97.56 115 ALA A C 1
ATOM 894 O O . ALA A 1 115 ? -17.061 -5.773 6.178 1.00 97.56 115 ALA A O 1
ATOM 895 N N . GLU A 1 116 ? -15.253 -4.871 5.198 1.00 97.69 116 GLU A N 1
ATOM 896 C CA . GLU A 1 116 ? -14.520 -4.708 6.455 1.00 97.69 116 GLU A CA 1
ATOM 897 C C . GLU A 1 116 ? -15.162 -3.633 7.338 1.00 97.69 116 GLU A C 1
ATOM 899 O O . GLU A 1 116 ? -15.280 -3.830 8.545 1.00 97.69 116 GLU A O 1
ATOM 904 N N . ALA A 1 117 ? -15.678 -2.541 6.762 1.00 97.38 117 ALA A N 1
ATOM 905 C CA . ALA A 1 117 ? -16.437 -1.545 7.516 1.00 97.38 117 ALA A CA 1
ATOM 906 C C . ALA A 1 117 ? -17.685 -2.161 8.169 1.00 97.38 117 ALA A C 1
ATOM 908 O O . ALA A 1 117 ? -17.946 -1.927 9.352 1.00 97.38 117 ALA A O 1
ATOM 909 N N . ALA A 1 118 ? -18.430 -2.997 7.438 1.00 97.38 118 ALA A N 1
ATOM 910 C CA . ALA A 1 118 ? -19.569 -3.724 7.990 1.00 97.38 118 ALA A CA 1
ATOM 911 C C . ALA A 1 118 ? -19.146 -4.686 9.115 1.00 97.38 118 ALA A C 1
ATOM 913 O O . ALA A 1 118 ? -19.805 -4.740 10.157 1.00 97.38 118 ALA A O 1
ATOM 914 N N . ARG A 1 119 ? -18.022 -5.394 8.946 1.00 97.56 119 ARG A N 1
ATOM 915 C CA . ARG A 1 119 ? -17.461 -6.301 9.957 1.00 97.56 119 ARG A CA 1
ATOM 916 C C . ARG A 1 119 ? -17.045 -5.560 11.227 1.00 97.56 119 ARG A C 1
ATOM 918 O O . ARG A 1 119 ? -17.398 -5.984 12.325 1.00 97.56 119 ARG A O 1
ATOM 925 N N . ILE A 1 120 ? -16.352 -4.430 11.087 1.00 97.94 120 ILE A N 1
ATOM 926 C CA . ILE A 1 120 ? -15.949 -3.568 12.204 1.00 97.94 120 ILE A CA 1
ATOM 927 C C . ILE A 1 120 ? -17.181 -3.043 12.939 1.00 97.94 120 ILE A C 1
ATOM 929 O O . ILE A 1 120 ? -17.215 -3.078 14.165 1.00 97.94 120 ILE A O 1
ATOM 933 N N . LEU A 1 121 ? -18.217 -2.603 12.218 1.00 97.88 121 LEU A N 1
ATOM 934 C CA . LEU A 1 121 ? -19.458 -2.138 12.840 1.00 97.88 121 LEU A CA 1
ATOM 935 C C . LEU A 1 121 ? -20.169 -3.244 13.627 1.00 97.88 121 LEU A C 1
ATOM 937 O O . LEU A 1 121 ? -20.695 -2.972 14.704 1.00 97.88 121 LEU A O 1
ATOM 941 N N . GLN A 1 122 ? -20.190 -4.477 13.118 1.00 97.69 122 GLN A N 1
ATOM 942 C CA . GLN A 1 122 ? -20.747 -5.619 13.849 1.00 97.69 122 GLN A CA 1
ATOM 943 C C . GLN A 1 122 ? -19.941 -5.918 15.115 1.00 97.69 122 GLN A C 1
ATOM 945 O O . GLN A 1 122 ? -20.515 -5.968 16.199 1.00 97.69 122 GLN A O 1
ATOM 950 N N . LEU A 1 123 ? -18.614 -6.011 15.000 1.00 97.62 123 LEU A N 1
ATOM 951 C CA . LEU A 1 123 ? -17.726 -6.231 16.143 1.00 97.62 123 LEU A CA 1
ATOM 952 C C . LEU A 1 123 ? -17.862 -5.127 17.196 1.00 97.62 123 LEU A C 1
ATOM 954 O O . LEU A 1 123 ? -17.933 -5.421 18.385 1.00 97.62 123 LEU A O 1
ATOM 958 N N . ALA A 1 124 ? -17.951 -3.866 16.771 1.00 97.25 124 ALA A N 1
ATOM 959 C CA . ALA A 1 124 ? -18.142 -2.738 17.673 1.00 97.25 124 ALA A CA 1
ATOM 960 C C . ALA A 1 124 ? -19.480 -2.828 18.420 1.00 97.25 124 ALA A C 1
ATOM 962 O O . ALA A 1 124 ? -19.525 -2.570 19.619 1.00 97.25 124 ALA A O 1
ATOM 963 N N . ARG A 1 125 ? -20.567 -3.227 17.745 1.00 97.56 125 ARG A N 1
ATOM 964 C CA . ARG A 1 125 ? -21.875 -3.429 18.394 1.00 97.56 125 ARG A CA 1
ATOM 965 C C . ARG A 1 125 ? -21.832 -4.562 19.413 1.00 97.56 125 ARG A C 1
ATOM 967 O O . ARG A 1 125 ? -22.352 -4.396 20.514 1.00 97.56 125 ARG A O 1
ATOM 974 N N . ASP A 1 126 ? -21.208 -5.680 19.064 1.00 97.81 126 ASP A N 1
ATOM 975 C CA . ASP A 1 126 ? -21.065 -6.818 19.971 1.00 97.81 126 ASP A CA 1
ATOM 976 C C . ASP A 1 126 ? -20.224 -6.449 21.197 1.00 97.81 126 ASP A C 1
ATOM 978 O O . ASP A 1 126 ? -20.561 -6.821 22.323 1.00 97.81 126 ASP A O 1
ATOM 982 N N . GLU A 1 127 ? -19.160 -5.673 20.998 1.00 97.62 127 GLU A N 1
ATOM 983 C CA . GLU A 1 127 ? -18.299 -5.216 22.083 1.00 97.62 127 GLU A CA 1
ATOM 984 C C . GLU A 1 127 ? -19.017 -4.223 23.001 1.00 97.62 127 GLU A C 1
ATOM 986 O O . GLU A 1 127 ? -18.961 -4.371 24.219 1.00 97.62 127 GLU A O 1
ATOM 991 N N . VAL A 1 128 ? -19.789 -3.283 22.444 1.00 97.88 128 VAL A N 1
ATOM 992 C CA . VAL A 1 128 ? -20.651 -2.385 23.232 1.00 97.88 128 VAL A CA 1
ATOM 993 C C . VAL A 1 128 ? -21.614 -3.196 24.099 1.00 97.88 128 VAL A C 1
ATOM 995 O O . VAL A 1 128 ? -21.688 -2.967 25.303 1.00 97.88 128 VAL A O 1
ATOM 998 N N . GLN A 1 129 ? -22.289 -4.204 23.535 1.00 97.38 129 GLN A N 1
ATOM 999 C CA . GLN A 1 129 ? -23.192 -5.058 24.314 1.00 97.38 129 GLN A CA 1
ATOM 1000 C C . GLN A 1 129 ? -22.468 -5.835 25.420 1.00 97.38 129 GLN A C 1
ATOM 1002 O O . GLN A 1 129 ? -23.030 -6.047 26.497 1.00 97.38 129 GLN A O 1
ATOM 1007 N N . ARG A 1 130 ? -21.233 -6.292 25.182 1.00 97.94 130 ARG A N 1
ATOM 1008 C CA . ARG A 1 130 ? -20.425 -6.953 26.217 1.00 97.94 130 ARG A CA 1
ATOM 1009 C C . ARG A 1 130 ? -20.053 -5.991 27.335 1.00 97.94 130 ARG A C 1
ATOM 1011 O O . ARG A 1 130 ? -20.207 -6.358 28.498 1.00 97.94 130 ARG A O 1
ATOM 1018 N N . ILE A 1 131 ? -19.621 -4.780 26.990 1.00 97.94 131 ILE A N 1
ATOM 1019 C CA . ILE A 1 131 ? -19.275 -3.732 27.953 1.00 97.94 131 ILE A CA 1
ATOM 1020 C C . ILE A 1 131 ? -20.498 -3.364 28.793 1.00 97.94 131 ILE A C 1
ATOM 1022 O O . ILE A 1 131 ? -20.398 -3.327 30.014 1.00 97.94 131 ILE A O 1
ATOM 1026 N N . GLU A 1 132 ? -21.667 -3.172 28.180 1.00 97.94 132 GLU A N 1
ATOM 1027 C CA . GLU A 1 132 ? -22.907 -2.875 28.906 1.00 97.94 132 GLU A CA 1
ATOM 1028 C C . GLU A 1 132 ? -23.276 -3.988 29.894 1.00 97.94 132 GLU A C 1
ATOM 1030 O O . GLU A 1 132 ? -23.595 -3.716 31.053 1.00 97.94 132 GLU A O 1
ATOM 1035 N N . ARG A 1 133 ? -23.188 -5.256 29.472 1.00 97.81 133 ARG A N 1
ATOM 1036 C CA . ARG A 1 133 ? -23.452 -6.404 30.356 1.00 97.81 133 ARG A CA 1
ATOM 1037 C C . ARG A 1 133 ? -22.447 -6.482 31.502 1.00 97.81 133 ARG A C 1
ATOM 1039 O O . ARG A 1 133 ? -22.850 -6.744 32.634 1.00 97.81 133 ARG A O 1
ATOM 1046 N N . ALA A 1 134 ? -21.165 -6.258 31.219 1.00 97.62 134 ALA A N 1
ATOM 1047 C CA . ALA A 1 134 ? -20.113 -6.248 32.228 1.00 97.62 134 ALA A CA 1
ATOM 1048 C C . ALA A 1 134 ? -20.325 -5.113 33.242 1.00 97.62 134 ALA A C 1
ATOM 1050 O O . ALA A 1 134 ? -20.340 -5.373 34.442 1.00 97.62 134 ALA A O 1
ATOM 1051 N N . ALA A 1 135 ? -20.600 -3.895 32.769 1.00 97.94 135 ALA A N 1
ATOM 1052 C CA . ALA A 1 135 ? -20.881 -2.736 33.610 1.00 97.94 135 ALA A CA 1
ATOM 1053 C C . ALA A 1 135 ? -22.128 -2.948 34.482 1.00 97.94 135 ALA A C 1
ATOM 1055 O O . ALA A 1 135 ? -22.131 -2.605 35.664 1.00 97.94 135 ALA A O 1
ATOM 1056 N N . TYR A 1 136 ? -23.182 -3.561 33.936 1.00 97.88 136 TYR A N 1
ATOM 1057 C CA . TYR A 1 136 ? -24.380 -3.885 34.707 1.00 97.88 136 TYR A CA 1
ATOM 1058 C C . TYR A 1 136 ? -24.099 -4.934 35.793 1.00 97.88 136 TYR A C 1
ATOM 1060 O O . TYR A 1 136 ? -24.529 -4.777 36.937 1.00 97.88 136 TYR A O 1
ATOM 1068 N N . ALA A 1 137 ? -23.341 -5.985 35.465 1.00 97.88 137 ALA A N 1
ATOM 1069 C CA . ALA A 1 137 ? -22.934 -7.000 36.432 1.00 97.88 137 ALA A CA 1
ATOM 1070 C C . ALA A 1 137 ? -22.049 -6.412 37.546 1.00 97.88 137 ALA A C 1
ATOM 1072 O O . ALA A 1 137 ? -22.259 -6.716 38.723 1.00 97.88 137 ALA A O 1
ATOM 1073 N N . GLU A 1 138 ? -21.106 -5.539 37.191 1.00 97.69 138 GLU A N 1
ATOM 1074 C CA . GLU A 1 138 ? -20.235 -4.838 38.135 1.00 97.69 138 GLU A CA 1
ATOM 1075 C C . GLU A 1 138 ? -21.029 -3.890 39.039 1.00 97.69 138 GLU A C 1
ATOM 1077 O O . GLU A 1 138 ? -20.877 -3.934 40.260 1.00 97.69 138 GLU A O 1
ATOM 1082 N N . SER A 1 139 ? -21.951 -3.105 38.474 1.00 97.75 139 SER A N 1
ATOM 1083 C CA . SER A 1 139 ? -22.834 -2.219 39.237 1.00 97.75 139 SER A CA 1
ATOM 1084 C C . SER A 1 139 ? -23.678 -2.997 40.250 1.00 97.75 139 SER A C 1
ATOM 1086 O O . SER A 1 139 ? -23.736 -2.625 41.423 1.00 97.75 139 SER A O 1
ATOM 1088 N N . GLN A 1 140 ? -24.261 -4.132 39.848 1.00 97.88 140 GLN A N 1
ATOM 1089 C CA . GLN A 1 140 ? -24.998 -4.991 40.776 1.00 97.88 140 GLN A CA 1
ATOM 1090 C C . GLN A 1 140 ? -24.105 -5.581 41.874 1.00 97.88 140 GLN A C 1
ATOM 1092 O O . GLN A 1 140 ? -24.539 -5.700 43.022 1.00 97.88 140 GLN A O 1
ATOM 1097 N N . ALA A 1 141 ? -22.880 -5.991 41.543 1.00 97.88 141 ALA A N 1
ATOM 1098 C CA . ALA A 1 141 ? -21.938 -6.510 42.528 1.00 97.88 141 ALA A CA 1
ATOM 1099 C C . ALA A 1 141 ? -21.550 -5.425 43.547 1.00 97.88 141 ALA A C 1
ATOM 1101 O O . ALA A 1 141 ? -21.609 -5.675 44.754 1.00 97.88 141 ALA A O 1
ATOM 1102 N N . ALA A 1 142 ? -21.251 -4.213 43.072 1.00 97.31 142 ALA A N 1
ATOM 1103 C CA . ALA A 1 142 ? -20.955 -3.053 43.904 1.00 97.31 142 ALA A CA 1
ATOM 1104 C C . ALA A 1 142 ? -22.143 -2.678 44.804 1.00 97.31 142 ALA A C 1
ATOM 1106 O O . ALA A 1 142 ? -21.964 -2.449 45.999 1.00 97.31 142 ALA A O 1
ATOM 1107 N N . GLU A 1 143 ? -23.370 -2.695 44.278 1.00 98.06 143 GLU A N 1
ATOM 1108 C CA . GLU A 1 143 ? -24.574 -2.422 45.064 1.00 98.06 143 GLU A CA 1
ATOM 1109 C C . GLU A 1 143 ? -24.765 -3.453 46.186 1.00 98.06 143 GLU A C 1
ATOM 1111 O O . GLU A 1 143 ? -25.048 -3.095 47.332 1.00 98.06 143 GLU A O 1
ATOM 1116 N N . ARG A 1 144 ? -24.587 -4.746 45.889 1.00 97.69 144 ARG A N 1
ATOM 1117 C CA . ARG A 1 144 ? -24.677 -5.805 46.906 1.00 97.69 144 ARG A CA 1
ATOM 1118 C C . ARG A 1 144 ? -23.601 -5.642 47.976 1.00 97.69 144 ARG A C 1
ATOM 1120 O O . ARG A 1 144 ? -23.919 -5.779 49.157 1.00 97.69 144 ARG A O 1
ATOM 1127 N N . ALA A 1 145 ? -22.368 -5.328 47.579 1.00 97.81 145 ALA A N 1
ATOM 1128 C CA . ALA A 1 145 ? -21.268 -5.078 48.505 1.00 97.81 145 ALA A CA 1
ATOM 1129 C C . ALA A 1 145 ? -21.571 -3.882 49.423 1.00 97.81 145 ALA A C 1
ATOM 1131 O O . ALA A 1 145 ? -21.530 -4.028 50.645 1.00 97.81 145 ALA A O 1
ATOM 1132 N N . ALA A 1 146 ? -22.000 -2.749 48.858 1.00 97.31 146 ALA A N 1
ATOM 1133 C CA . ALA A 1 146 ? -22.375 -1.559 49.620 1.00 97.31 146 ALA A CA 1
ATOM 1134 C C . ALA A 1 146 ? -23.548 -1.829 50.581 1.00 97.31 146 ALA A C 1
ATOM 1136 O O . ALA A 1 146 ? -23.522 -1.424 51.743 1.00 97.31 146 ALA A O 1
ATOM 1137 N N . ARG A 1 147 ? -24.573 -2.575 50.143 1.00 97.50 147 ARG A N 1
ATOM 1138 C CA . ARG A 1 147 ? -25.696 -2.977 51.010 1.00 97.50 147 ARG A CA 1
ATOM 1139 C C . ARG A 1 147 ? -25.236 -3.846 52.183 1.00 97.50 147 ARG A C 1
ATOM 1141 O O . ARG A 1 147 ? -25.750 -3.683 53.290 1.00 97.50 147 ARG A O 1
ATOM 1148 N N . LEU A 1 148 ? -24.311 -4.781 51.959 1.00 97.81 148 LEU A N 1
ATOM 1149 C CA . LEU A 1 148 ? -23.746 -5.617 53.024 1.00 97.81 148 LEU A CA 1
ATOM 1150 C C . LEU A 1 148 ? -22.931 -4.783 54.015 1.00 97.81 148 LEU A C 1
ATOM 1152 O O . LEU A 1 148 ? -23.078 -4.960 55.225 1.00 97.81 148 LEU A O 1
ATOM 1156 N N . GLU A 1 149 ? -22.139 -3.838 53.518 1.00 97.44 149 GLU A N 1
ATOM 1157 C CA . GLU A 1 149 ? -21.357 -2.925 54.347 1.00 97.44 149 GLU A CA 1
ATOM 1158 C C . GLU A 1 149 ? -22.256 -2.048 55.232 1.00 97.44 149 GLU A C 1
ATOM 1160 O O . GLU A 1 149 ? -22.070 -2.005 56.452 1.00 97.44 149 GLU A O 1
ATOM 1165 N N . LEU A 1 150 ? -23.301 -1.441 54.655 1.00 97.56 150 LEU A N 1
ATOM 1166 C CA . LEU A 1 150 ? -24.287 -0.644 55.392 1.00 97.56 150 LEU A CA 1
ATOM 1167 C C . LEU A 1 150 ? -25.018 -1.464 56.458 1.00 97.56 150 LEU A C 1
ATOM 1169 O O . LEU A 1 150 ? -25.185 -0.994 57.583 1.00 97.56 150 LEU A O 1
ATOM 1173 N N . LYS A 1 151 ? -25.418 -2.703 56.146 1.00 97.12 151 LYS A N 1
ATOM 1174 C CA . LYS A 1 151 ? -26.015 -3.614 57.137 1.00 97.12 151 LYS A CA 1
ATOM 1175 C C . LYS A 1 151 ? -25.046 -3.909 58.281 1.00 97.12 151 LYS A C 1
ATOM 1177 O O . LYS A 1 151 ? -25.453 -3.878 59.440 1.00 97.12 151 LYS A O 1
ATOM 1182 N N . GLY A 1 152 ? -23.772 -4.147 57.974 1.00 97.19 152 GLY A N 1
ATOM 1183 C CA . GLY A 1 152 ? -22.732 -4.359 58.980 1.00 97.19 152 GLY A CA 1
ATOM 1184 C C . GLY A 1 152 ? -22.497 -3.131 59.865 1.00 97.19 152 GLY A C 1
ATOM 1185 O O . GLY A 1 152 ? -22.306 -3.264 61.073 1.00 97.19 152 GLY A O 1
ATOM 1186 N N . LEU A 1 153 ? -22.531 -1.923 59.299 1.00 96.94 153 LEU A N 1
ATOM 1187 C CA . LEU A 1 153 ? -22.448 -0.672 60.062 1.00 96.94 153 LEU A CA 1
ATOM 1188 C C . LEU A 1 153 ? -23.682 -0.459 60.947 1.00 96.94 153 LEU A C 1
ATOM 1190 O O . LEU A 1 153 ? -23.531 -0.173 62.132 1.00 96.94 153 LEU A O 1
ATOM 1194 N N . ALA A 1 154 ? -24.886 -0.664 60.410 1.00 96.81 154 ALA A N 1
ATOM 1195 C CA . ALA A 1 154 ? -26.130 -0.546 61.165 1.00 96.81 154 ALA A CA 1
ATOM 1196 C C . ALA A 1 154 ? -26.182 -1.533 62.341 1.00 96.81 154 ALA A C 1
ATOM 1198 O O . ALA A 1 154 ? -26.519 -1.134 63.453 1.00 96.81 154 ALA A O 1
ATOM 1199 N N . ALA A 1 155 ? -25.782 -2.793 62.128 1.00 97.00 155 ALA A N 1
ATOM 1200 C CA . ALA A 1 155 ? -25.694 -3.794 63.189 1.00 97.00 155 ALA A CA 1
ATOM 1201 C C . ALA A 1 155 ? -24.704 -3.373 64.288 1.00 97.00 155 ALA A C 1
ATOM 1203 O O . ALA A 1 155 ? -25.037 -3.431 65.469 1.00 97.00 155 ALA A O 1
ATOM 1204 N N . ARG A 1 156 ? -23.515 -2.879 63.912 1.00 96.94 156 ARG A N 1
ATOM 1205 C CA . ARG A 1 156 ? -22.514 -2.375 64.868 1.00 96.94 156 ARG A CA 1
ATOM 1206 C C . ARG A 1 156 ? -23.030 -1.188 65.682 1.00 96.94 156 ARG A C 1
ATOM 1208 O O . ARG A 1 156 ? -22.877 -1.179 66.899 1.00 96.94 156 ARG A O 1
ATOM 1215 N N . LEU A 1 157 ? -23.677 -0.218 65.034 1.00 96.62 157 LEU A N 1
ATOM 1216 C CA . LEU A 1 157 ? -24.270 0.941 65.710 1.00 96.62 157 LEU A CA 1
ATOM 1217 C C . LEU A 1 157 ? -25.427 0.541 66.635 1.00 96.62 157 LEU A C 1
ATOM 1219 O O . LEU A 1 157 ? -25.538 1.074 67.737 1.00 96.62 157 LEU A O 1
ATOM 1223 N N . ALA A 1 158 ? -26.269 -0.407 66.213 1.00 96.06 158 ALA A N 1
ATOM 1224 C CA . ALA A 1 158 ? -27.362 -0.925 67.029 1.00 96.06 158 ALA A CA 1
ATOM 1225 C C . ALA A 1 158 ? -26.840 -1.634 68.286 1.00 96.06 158 ALA A C 1
ATOM 1227 O O . ALA A 1 158 ? -27.316 -1.338 69.380 1.00 96.06 158 ALA A O 1
ATOM 1228 N N . VAL A 1 159 ? -25.826 -2.500 68.150 1.00 96.19 159 VAL A N 1
ATOM 1229 C CA . VAL A 1 159 ? -25.173 -3.170 69.288 1.00 96.19 159 VAL A CA 1
ATOM 1230 C C . VAL A 1 159 ? -24.535 -2.149 70.228 1.00 96.19 159 VAL A C 1
ATOM 1232 O O . VAL A 1 159 ? -24.802 -2.192 71.424 1.00 96.19 159 VAL A O 1
ATOM 1235 N N . ALA A 1 160 ? -23.777 -1.181 69.704 1.00 95.31 160 ALA A N 1
ATOM 1236 C CA . ALA A 1 160 ? -23.154 -0.139 70.523 1.00 95.31 160 ALA A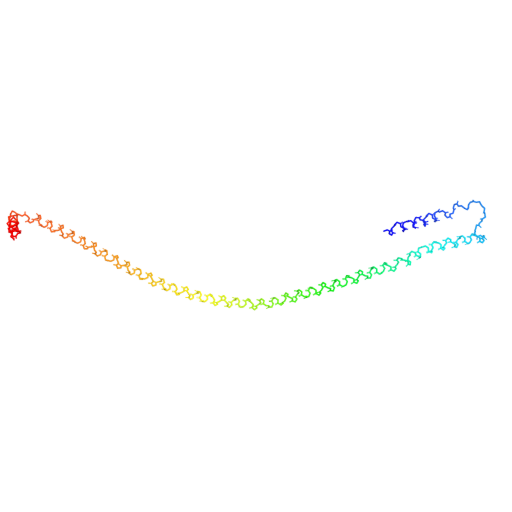 CA 1
ATOM 1237 C C . ALA A 1 160 ? -24.193 0.697 71.297 1.00 95.31 160 ALA A C 1
ATOM 1239 O O . ALA A 1 160 ? -23.992 1.032 72.465 1.00 95.31 160 ALA A O 1
ATOM 1240 N N . ARG A 1 161 ? -25.336 1.014 70.672 1.00 94.56 161 ARG A N 1
ATOM 1241 C CA . ARG A 1 161 ? -26.425 1.753 71.326 1.00 94.56 161 ARG A CA 1
ATOM 1242 C C . ARG A 1 161 ? -27.160 0.905 72.365 1.00 94.56 161 ARG A C 1
ATOM 1244 O O . ARG A 1 161 ? -27.501 1.432 73.421 1.00 94.56 161 ARG A O 1
ATOM 1251 N N . ALA A 1 162 ? -27.388 -0.378 72.087 1.00 92.94 162 ALA A N 1
ATOM 1252 C CA . ALA A 1 162 ? -27.966 -1.313 73.049 1.00 92.94 162 ALA A CA 1
ATOM 1253 C C . ALA A 1 162 ? -27.047 -1.489 74.268 1.00 92.94 162 ALA A C 1
ATOM 1255 O O . ALA A 1 162 ? -27.514 -1.402 75.398 1.00 92.94 162 ALA A O 1
ATOM 1256 N N . GLU A 1 163 ? -25.737 -1.641 74.055 1.00 91.12 163 GLU A N 1
ATOM 1257 C CA . GLU A 1 163 ? -24.739 -1.715 75.126 1.00 91.12 163 GLU A CA 1
ATOM 1258 C C . GLU A 1 163 ? -24.745 -0.446 75.991 1.00 91.12 163 GLU A C 1
ATOM 1260 O O . GLU A 1 163 ? -24.782 -0.531 77.219 1.00 91.12 163 GLU A O 1
ATOM 1265 N N . ALA A 1 164 ? -24.772 0.736 75.367 1.00 90.81 164 ALA A N 1
ATOM 1266 C CA . ALA A 1 164 ? -24.863 2.004 76.086 1.00 90.81 164 ALA A CA 1
ATOM 1267 C C . ALA A 1 164 ? -26.159 2.118 76.913 1.00 90.81 164 ALA A C 1
ATOM 1269 O O . ALA A 1 164 ? -26.111 2.569 78.057 1.00 90.81 164 ALA A O 1
ATOM 1270 N N . ALA A 1 165 ? -27.300 1.677 76.369 1.00 88.56 165 ALA A N 1
ATOM 1271 C CA . ALA A 1 165 ? -28.580 1.673 77.077 1.00 88.56 165 ALA A CA 1
ATOM 1272 C C . ALA A 1 165 ? -28.587 0.694 78.266 1.00 88.56 165 ALA A C 1
ATOM 1274 O O . ALA A 1 165 ? -29.021 1.066 79.354 1.00 88.56 165 ALA A O 1
ATOM 1275 N N . ILE A 1 166 ? -28.048 -0.519 78.090 1.00 86.25 166 ILE A N 1
ATOM 1276 C CA . ILE A 1 166 ? -27.915 -1.514 79.166 1.00 86.25 166 ILE A CA 1
ATOM 1277 C C . ILE A 1 166 ? -27.023 -0.970 80.284 1.00 86.25 166 ILE A C 1
ATOM 1279 O O . ILE A 1 166 ? -27.399 -1.053 81.448 1.00 86.25 166 ILE A O 1
ATOM 1283 N N . ARG A 1 167 ? -25.878 -0.353 79.958 1.00 84.75 167 ARG A N 1
ATOM 1284 C CA . ARG A 1 167 ? -25.000 0.266 80.968 1.00 84.75 167 ARG A CA 1
ATOM 1285 C C . ARG A 1 167 ? -25.697 1.378 81.759 1.00 84.75 167 ARG A C 1
ATOM 1287 O O . ARG A 1 167 ? -25.408 1.530 82.938 1.00 84.75 167 ARG A O 1
ATOM 1294 N N . GLN A 1 168 ? -26.596 2.143 81.135 1.00 83.75 168 GLN A N 1
ATOM 1295 C CA . GLN A 1 168 ? -27.370 3.189 81.818 1.00 83.75 168 GLN A CA 1
ATOM 1296 C C . GLN A 1 168 ? -28.488 2.633 82.714 1.00 83.75 168 GLN A C 1
ATOM 1298 O O . GLN A 1 168 ? -28.824 3.265 83.710 1.00 83.75 168 GLN A O 1
ATOM 1303 N N . GLN A 1 169 ? -29.069 1.481 82.366 1.00 76.19 169 GLN A N 1
ATOM 1304 C CA . GLN A 1 169 ? -30.177 0.846 83.097 1.00 76.19 169 GLN A CA 1
ATOM 1305 C C . GLN A 1 169 ? -29.731 -0.255 84.072 1.00 76.19 169 GLN A C 1
ATOM 1307 O O . GLN A 1 169 ? -30.572 -0.849 84.745 1.00 76.19 169 GLN A O 1
ATOM 1312 N N . ALA A 1 170 ? -28.432 -0.556 84.144 1.00 67.00 170 ALA A N 1
ATOM 1313 C CA . ALA A 1 170 ? -27.872 -1.576 85.022 1.00 67.00 170 ALA A CA 1
ATOM 1314 C C . ALA A 1 170 ? -27.953 -1.148 86.499 1.00 67.00 170 ALA A C 1
ATOM 1316 O O . ALA A 1 170 ? -26.989 -0.644 87.070 1.00 67.00 170 ALA A O 1
ATOM 1317 N N . ASP A 1 171 ? -29.117 -1.368 87.106 1.00 71.56 171 ASP A N 1
ATOM 1318 C CA . ASP A 1 171 ? -29.359 -1.262 88.545 1.00 71.56 171 ASP A CA 1
ATOM 1319 C C . ASP A 1 171 ? -29.338 -2.662 89.199 1.00 71.56 171 ASP A C 1
ATOM 1321 O O . ASP A 1 171 ? -29.456 -3.694 88.527 1.00 71.56 171 ASP A O 1
ATOM 1325 N N . SER A 1 172 ? -29.209 -2.711 90.524 1.00 66.12 172 SER A N 1
ATOM 1326 C CA . SER A 1 172 ? -29.165 -3.935 91.343 1.00 66.12 172 SER A CA 1
ATOM 1327 C C . SER A 1 172 ? -30.329 -4.906 91.079 1.00 66.12 172 SER A C 1
ATOM 1329 O O . SER A 1 172 ? -30.151 -6.122 91.146 1.00 66.12 172 SER A O 1
ATOM 1331 N N . GLN A 1 173 ? -31.500 -4.386 90.698 1.00 68.19 173 GLN A N 1
ATOM 1332 C CA . GLN A 1 173 ? -32.702 -5.168 90.396 1.00 68.19 173 GLN A CA 1
ATOM 1333 C C . GLN A 1 173 ? -32.642 -5.902 89.042 1.00 68.19 173 GLN A C 1
ATOM 1335 O O . GLN A 1 173 ? -33.263 -6.949 88.880 1.00 68.19 173 GLN A O 1
ATOM 1340 N N . VAL A 1 174 ? -31.888 -5.388 88.064 1.00 73.69 174 VAL A N 1
ATOM 1341 C CA . VAL A 1 174 ? -31.697 -6.057 86.763 1.00 73.69 174 VAL A CA 1
ATOM 1342 C C . VAL A 1 174 ? -30.683 -7.197 86.896 1.00 73.69 174 VAL A C 1
ATOM 1344 O O . VAL A 1 174 ? -30.842 -8.246 86.276 1.00 73.69 174 VAL A O 1
ATOM 1347 N N . GLN A 1 175 ? -29.663 -7.034 87.746 1.00 73.75 175 GLN A N 1
ATOM 1348 C CA . GLN A 1 175 ? -28.654 -8.069 87.989 1.00 73.75 175 GLN A CA 1
ATOM 1349 C C . GLN A 1 175 ? -29.234 -9.327 88.647 1.00 73.75 175 GLN A C 1
ATOM 1351 O O . GLN A 1 175 ? -28.862 -10.430 88.249 1.00 73.75 175 GLN A O 1
ATOM 1356 N N . SER A 1 176 ? -30.160 -9.187 89.604 1.00 76.50 176 SER A N 1
ATOM 1357 C CA . SER A 1 176 ? -30.815 -10.346 90.229 1.00 76.50 176 SER A CA 1
ATOM 1358 C C . SER A 1 176 ? -31.697 -11.113 89.240 1.00 76.50 176 SER A C 1
ATOM 1360 O O . SER A 1 176 ? -31.588 -12.332 89.155 1.00 76.50 176 SER A O 1
ATOM 1362 N N . GLN A 1 177 ? -32.476 -10.413 88.407 1.00 80.38 177 GLN A N 1
ATOM 1363 C CA . GLN A 1 177 ? -33.310 -11.048 87.374 1.00 80.38 177 GLN A CA 1
ATOM 1364 C C . GLN A 1 177 ? -32.486 -11.804 86.323 1.00 80.38 177 GLN A C 1
ATOM 1366 O O . GLN A 1 177 ? -32.887 -12.879 85.878 1.00 80.38 177 GLN A O 1
ATOM 1371 N N . LEU A 1 178 ? -31.325 -11.270 85.928 1.00 80.44 178 LEU A N 1
ATOM 1372 C CA . LEU A 1 178 ? -30.409 -11.964 85.018 1.00 80.44 178 LEU A CA 1
ATOM 1373 C C . LEU A 1 178 ? -29.808 -13.221 85.660 1.00 80.44 178 LEU A C 1
ATOM 1375 O O . LEU A 1 178 ? -29.634 -14.227 84.973 1.00 80.44 178 LEU A O 1
ATOM 1379 N N . PHE A 1 179 ? -29.508 -13.175 86.960 1.00 81.25 179 PHE A N 1
ATOM 1380 C CA . PHE A 1 179 ? -28.980 -14.318 87.702 1.00 81.25 179 PHE A CA 1
ATOM 1381 C C . PHE A 1 179 ? -30.019 -15.441 87.816 1.00 81.25 179 PHE A C 1
ATOM 1383 O O . PHE A 1 179 ? -29.715 -16.587 87.485 1.00 81.25 179 PHE A O 1
ATOM 1390 N N . ASP A 1 180 ? -31.259 -15.103 88.179 1.00 84.19 180 ASP A N 1
ATOM 1391 C CA . ASP A 1 180 ? -32.365 -16.062 88.275 1.00 84.19 180 ASP A CA 1
ATOM 1392 C C . ASP A 1 180 ? -32.666 -16.712 86.912 1.00 84.19 180 ASP A C 1
ATOM 1394 O O . ASP A 1 180 ? -32.768 -17.937 86.811 1.00 84.19 180 ASP A O 1
ATOM 1398 N N . ALA A 1 181 ? -32.700 -15.921 85.832 1.00 84.25 181 ALA A N 1
ATOM 1399 C CA . ALA A 1 181 ? -32.898 -16.434 84.475 1.00 84.25 181 ALA A CA 1
ATOM 1400 C C . ALA A 1 181 ? -31.753 -17.352 84.006 1.00 84.25 181 ALA A C 1
ATOM 1402 O O . ALA A 1 181 ? -31.986 -18.330 83.290 1.00 84.25 181 ALA A O 1
ATOM 1403 N N . PHE A 1 182 ? -30.509 -17.065 84.404 1.00 85.38 182 PHE A N 1
ATOM 1404 C CA . PHE A 1 182 ? -29.361 -17.907 84.069 1.00 85.38 182 PHE A CA 1
ATOM 1405 C C . PHE A 1 182 ? -29.431 -19.261 84.783 1.00 85.38 182 PHE A C 1
ATOM 1407 O O . PHE A 1 182 ? -29.245 -20.300 84.140 1.00 85.38 182 PHE A O 1
ATOM 1414 N N . VAL A 1 183 ? -29.767 -19.253 86.080 1.00 88.06 183 VAL A N 1
ATOM 1415 C CA . VAL A 1 183 ? -29.982 -20.466 86.887 1.00 88.06 183 VAL A CA 1
ATOM 1416 C C . VAL A 1 183 ? -31.111 -21.313 86.297 1.00 88.06 183 VAL A C 1
ATOM 1418 O O . VAL A 1 183 ? -30.955 -22.525 86.151 1.00 88.06 183 VAL A O 1
ATOM 1421 N N . GLU A 1 184 ? -32.208 -20.690 85.868 1.00 89.75 184 GLU A N 1
ATOM 1422 C CA . GLU A 1 184 ? -33.312 -21.396 85.216 1.00 89.75 184 GLU A CA 1
ATOM 1423 C C . GLU A 1 184 ? -32.916 -21.984 83.846 1.00 89.75 184 GLU A C 1
ATOM 1425 O O . GLU A 1 184 ? -33.312 -23.103 83.512 1.00 89.75 184 GLU A O 1
ATOM 1430 N N . SER A 1 185 ? -32.086 -21.288 83.057 1.00 86.50 185 SER A N 1
ATOM 1431 C CA . SER A 1 185 ? -31.604 -21.811 81.766 1.00 86.50 185 SER A CA 1
ATOM 1432 C C . SER A 1 1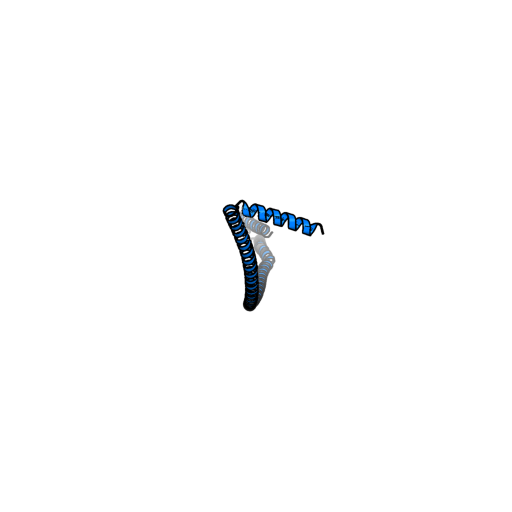85 ? -30.671 -23.017 81.922 1.00 86.50 185 SER A C 1
ATOM 1434 O O . SER A 1 185 ? -30.742 -23.953 81.126 1.00 86.50 185 SER A O 1
ATOM 1436 N N . LEU A 1 186 ? -29.842 -23.024 82.973 1.00 85.38 186 LEU A N 1
ATOM 1437 C CA . LEU A 1 186 ? -28.981 -24.153 83.324 1.00 85.38 186 LEU A CA 1
ATOM 1438 C C . LEU A 1 186 ? -29.798 -25.342 83.825 1.00 85.38 186 LEU A C 1
ATOM 1440 O O . LEU A 1 186 ? -29.538 -26.473 83.428 1.00 85.38 186 LEU A O 1
ATOM 1444 N N . ALA A 1 187 ? -30.822 -25.099 84.644 1.00 82.62 187 ALA A N 1
ATOM 1445 C CA . ALA A 1 187 ? -31.731 -26.157 85.076 1.00 82.62 187 ALA A CA 1
ATOM 1446 C C . ALA A 1 187 ? -32.460 -26.807 83.885 1.00 82.62 187 ALA A C 1
ATOM 1448 O O . ALA A 1 187 ? -32.692 -28.013 83.887 1.00 82.62 187 ALA A O 1
ATOM 1449 N N . ARG A 1 188 ? -32.774 -26.025 82.844 1.00 84.00 188 ARG A N 1
ATOM 1450 C CA . ARG A 1 188 ? -33.449 -26.499 81.628 1.00 84.00 188 ARG A CA 1
ATOM 1451 C C . ARG A 1 188 ? -32.532 -27.232 80.643 1.00 84.00 188 ARG A C 1
ATOM 1453 O O . ARG A 1 188 ? -33.043 -28.017 79.860 1.00 84.00 188 ARG A O 1
ATOM 1460 N N . SER A 1 189 ? -31.222 -26.975 80.641 1.00 80.31 189 SER A N 1
ATOM 1461 C CA . SER A 1 189 ? -30.268 -27.648 79.738 1.00 80.31 189 SER A CA 1
ATOM 1462 C C . SER A 1 189 ? -29.673 -28.940 80.308 1.00 80.31 189 SER A C 1
ATOM 1464 O O . SER A 1 189 ? -29.023 -29.688 79.580 1.00 80.31 189 SER A O 1
ATOM 1466 N N . VAL A 1 190 ? -29.881 -29.193 81.604 1.00 65.75 190 VAL A N 1
ATOM 1467 C CA . VAL A 1 190 ? -29.442 -30.402 82.325 1.00 65.75 190 VAL A CA 1
ATOM 1468 C C . VAL A 1 190 ? -30.568 -31.458 82.414 1.00 65.75 190 VAL A C 1
ATOM 1470 O O . VAL A 1 190 ? -30.399 -32.515 83.023 1.00 65.75 190 VAL A O 1
ATOM 1473 N N . HIS A 1 191 ? -31.717 -31.213 81.783 1.00 51.19 191 HIS A N 1
ATOM 1474 C CA . HIS A 1 191 ? -32.745 -32.214 81.463 1.00 51.19 191 HIS A CA 1
ATOM 1475 C C . HIS A 1 191 ? -32.828 -32.393 79.948 1.00 51.19 191 HIS A C 1
ATOM 1477 O O . HIS A 1 191 ? -33.061 -33.544 79.521 1.00 51.19 191 HIS A O 1
#

Radius of gyration: 67.61 Å; chains: 1; bounding box: 113×46×173 Å

Sequence (191 aa):
MSGRVARALLSGLTLFFSAGPCAAAEGGDPVTTPLGWFFRFLNFVILVGVPVYLLWRKAPAFFARRRHVILAAMSEAGRLKEEAEQRLRDAEEKLAGLAAEVEHLREAARREAEAEAARILQLARDEVQRIERAAYAESQAAERAARLELKGLAARLAVARAEAAIRQQADSQVQSQLFDAFVESLARSVH

Foldseek 3Di:
DVVVVVVVLVVVVVVCVVVPPDPPDDDDDLPPDPVSVVVVVVVVCCNVVVVVVVCVVCVVVVVVVVVVVVVVVVVVVVVVVVVVVVVVVVVVVVVVVVVVVVVVVVVVVVVVVVVVVVVVVVVVVVVVVVVVVVVVVVVVVVVVVVVVVVVVVVVVVVVVVVVVVCVVVDDPVVVVVVVVVVVVVVVVVVD

pLDDT: mean 83.38, std 16.55, range [38.47, 98.06]